Protein AF-A0A4Y7K2Y7-F1 (afdb_monomer_lite)

Organism: Papaver somniferum (NCBI:txid3469)

InterPro domains:
  IPR008545 WEB family [PF05701] (2-243)

Secondary structure (DSSP, 8-state):
-HHHHHHHHHHHHHHHHHHHHHHHHHHHHHHHHHHHHHHHHHHHHHHHHHHHHHHHHHHHHHHTHHHHHHHHHHHHHHHHHHHHHHHHHHHHHHHHHHHHHHHHHHHHHHHHHHHHHHHHHHHHHHHHHHHHHHHHHHHHH--SS----------HHHHHHHHHHHHHHHHHHHHHHHHHHHHHHHHHHHHHHHHHHHHHHHHHHHHHHHHHHHHHHHHHHHHHHHHHHHHHHHHHHHHHHHHHHHHHHHHHHHHTTS------------------------------------------------------------------

pLDDT: mean 79.7, std 23.3, range [26.58, 98.12]

Sequence (324 aa):
MAAQSLNSELKNQKSALVTLRQREGIATVMVASLEDDLKNITLDLGVVQMKEKDARENMTTVADLPKKLQEATQAKLLAETANKELQKARKEVDEVKASSNTMKSRMIAVQREIEASKESERLALEAVKALQQSQLAAATNSGDGNFTISTVTLSIEEYYTLSKQTYEAEERARRKVEAAVSQIEFAKESELRTLAKLEEVNREISLKKEELKNAMREAEKAEGGKLSMEQKLRQWRAQQEQQRRNGDDDQEIARSLSTTAAADKNATSILAVLDKSNSVAGSETGTDSSPDKEGRKKKKKRLFPRIMMFFSKKNTLTPESSVL

Structure (mmCIF, N/CA/C/O backbone):
data_AF-A0A4Y7K2Y7-F1
#
_entry.id   AF-A0A4Y7K2Y7-F1
#
loop_
_atom_site.group_PDB
_atom_site.id
_atom_site.type_symbol
_atom_site.label_atom_id
_atom_site.label_alt_id
_atom_site.label_comp_id
_atom_site.label_asym_id
_atom_site.label_entity_id
_atom_site.label_seq_id
_atom_site.pdbx_PDB_ins_code
_atom_site.Cartn_x
_atom_site.Cartn_y
_atom_site.Cartn_z
_atom_site.occupancy
_atom_site.B_iso_or_equiv
_atom_site.auth_seq_id
_atom_site.auth_comp_id
_atom_site.auth_asym_id
_atom_site.auth_atom_id
_atom_site.pdbx_PDB_model_num
ATOM 1 N N . MET A 1 1 ? -63.257 -33.022 114.620 1.00 61.22 1 MET A N 1
ATOM 2 C CA . MET A 1 1 ? -62.775 -33.550 113.321 1.00 61.22 1 MET A CA 1
ATOM 3 C C . MET A 1 1 ? -62.685 -32.489 112.216 1.00 61.22 1 MET A C 1
ATOM 5 O O . MET A 1 1 ? -61.679 -32.480 111.525 1.00 61.22 1 MET A O 1
ATOM 9 N N . ALA A 1 2 ? -63.629 -31.547 112.072 1.00 72.38 2 ALA A N 1
ATOM 10 C CA . ALA A 1 2 ? -63.599 -30.544 110.988 1.00 72.38 2 ALA A CA 1
ATOM 11 C C . ALA A 1 2 ? -62.366 -29.604 110.982 1.00 72.38 2 ALA A C 1
ATOM 13 O O . ALA A 1 2 ? -61.772 -29.371 109.932 1.00 72.38 2 ALA A O 1
ATOM 14 N N . ALA A 1 3 ? -61.927 -29.116 112.149 1.00 76.88 3 ALA A N 1
AT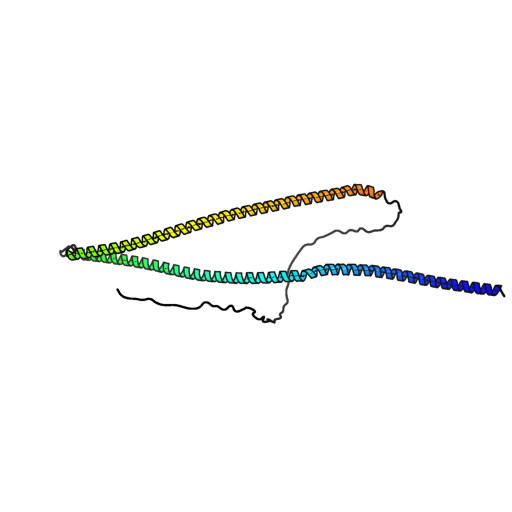OM 15 C CA . ALA A 1 3 ? -60.797 -28.181 112.244 1.00 76.88 3 ALA A CA 1
ATOM 16 C C . ALA A 1 3 ? -59.442 -28.790 111.823 1.00 76.88 3 ALA A C 1
ATOM 18 O O . ALA A 1 3 ? -58.608 -28.100 111.243 1.00 76.88 3 ALA A O 1
ATOM 19 N N . GLN A 1 4 ? -59.221 -30.087 112.073 1.00 78.56 4 GLN A N 1
ATOM 20 C CA . GLN A 1 4 ? -57.990 -30.778 111.664 1.00 78.56 4 GLN A CA 1
ATOM 21 C C . GLN A 1 4 ? -57.943 -31.020 110.145 1.00 78.56 4 GLN A C 1
ATOM 23 O O . GLN A 1 4 ? -56.888 -30.843 109.540 1.00 78.56 4 GLN A O 1
ATOM 28 N N . SER A 1 5 ? -59.086 -31.332 109.521 1.00 82.88 5 SER A N 1
ATOM 29 C CA . SER A 1 5 ? -59.214 -31.478 108.062 1.00 82.88 5 SER A CA 1
ATOM 30 C C . SER A 1 5 ? -58.899 -30.171 107.333 1.00 82.88 5 SER A C 1
ATOM 32 O O . SER A 1 5 ? -58.098 -30.157 106.402 1.00 82.88 5 SER A O 1
ATOM 34 N N . LEU A 1 6 ? -59.462 -29.055 107.805 1.00 86.38 6 LEU A N 1
ATOM 35 C CA . LEU A 1 6 ? -59.259 -27.730 107.211 1.00 86.38 6 LEU A CA 1
ATOM 36 C C . LEU A 1 6 ? -57.788 -27.287 107.310 1.00 86.38 6 LEU A C 1
ATOM 38 O O . LEU A 1 6 ? -57.233 -26.725 106.370 1.00 86.38 6 LEU A O 1
ATOM 42 N N . ASN A 1 7 ? -57.115 -27.621 108.415 1.00 85.88 7 ASN A N 1
ATOM 43 C CA . ASN A 1 7 ? -55.694 -27.328 108.598 1.00 85.88 7 ASN A CA 1
ATOM 44 C C . ASN A 1 7 ? -54.788 -28.190 107.689 1.00 85.88 7 ASN A C 1
ATOM 46 O O . ASN A 1 7 ? -53.769 -27.710 107.191 1.00 85.88 7 ASN A O 1
ATOM 50 N N . SER A 1 8 ? -55.168 -29.449 107.430 1.00 87.50 8 SER A N 1
ATOM 51 C CA . SER A 1 8 ? -54.464 -30.319 106.475 1.00 87.50 8 SER A CA 1
ATOM 52 C C . SER A 1 8 ? -54.630 -29.857 105.022 1.00 87.50 8 SER A C 1
ATOM 54 O O . SER A 1 8 ? -53.643 -29.799 104.291 1.00 87.50 8 SER A O 1
ATOM 56 N N . GLU A 1 9 ? -55.834 -29.418 104.640 1.00 88.12 9 GLU A N 1
ATOM 57 C CA . GLU A 1 9 ? -56.131 -28.834 103.327 1.00 88.12 9 GLU A CA 1
ATOM 58 C C . GLU A 1 9 ? -55.325 -27.546 103.110 1.00 88.12 9 GLU A C 1
ATOM 60 O O . GLU A 1 9 ? -54.675 -27.373 102.084 1.00 88.12 9 GLU A O 1
ATOM 65 N N . LEU A 1 10 ? -55.262 -26.674 104.124 1.00 90.88 10 LEU A N 1
ATOM 66 C CA . LEU A 1 10 ? -54.474 -25.440 104.081 1.00 90.88 10 LEU A CA 1
ATOM 67 C C . LEU A 1 10 ? -52.972 -25.727 103.922 1.00 90.88 10 LEU A C 1
ATOM 69 O O . LEU A 1 10 ? -52.283 -25.046 103.159 1.00 90.88 10 LEU A O 1
ATOM 73 N N . LYS A 1 11 ? -52.449 -26.751 104.608 1.00 91.06 11 LYS A N 1
ATOM 74 C CA . LYS A 1 11 ? -51.055 -27.193 104.456 1.00 91.06 11 LYS A CA 1
ATOM 75 C C . LYS A 1 11 ? -50.788 -27.746 103.049 1.00 91.06 11 LYS A C 1
ATOM 77 O O . LYS A 1 11 ? -49.768 -27.393 102.456 1.00 91.06 11 LYS A O 1
ATOM 82 N N . ASN A 1 12 ? -51.713 -28.534 102.497 1.00 90.69 12 ASN A N 1
ATOM 83 C CA . ASN A 1 12 ? -51.633 -29.049 101.129 1.00 90.69 12 ASN A CA 1
ATOM 84 C C . ASN A 1 12 ? -51.665 -27.917 100.098 1.00 90.69 12 ASN A C 1
ATOM 86 O O . ASN A 1 12 ? -50.766 -27.845 99.261 1.00 90.69 12 ASN A O 1
ATOM 90 N N . GLN A 1 13 ? -52.609 -26.979 100.202 1.00 92.50 13 GLN A N 1
ATOM 91 C CA . GLN A 1 13 ? -52.686 -25.820 99.311 1.00 92.50 13 GLN A CA 1
ATOM 92 C C . GLN A 1 13 ? -51.428 -24.949 99.383 1.00 92.50 13 GLN A C 1
ATOM 94 O O . GLN A 1 13 ? -50.918 -24.533 98.345 1.00 92.50 13 GLN A O 1
ATOM 99 N N . LYS A 1 14 ? -50.857 -24.731 100.578 1.00 93.25 14 LYS A N 1
ATOM 100 C CA . LYS A 1 14 ? -49.562 -24.040 100.721 1.00 93.25 14 LYS A CA 1
ATOM 101 C C . LYS A 1 14 ? -48.438 -24.769 99.984 1.00 93.25 14 LYS A C 1
ATOM 103 O O . LYS A 1 14 ? -47.655 -24.118 99.298 1.00 93.25 14 LYS A O 1
ATOM 108 N N . SER A 1 15 ? -48.362 -26.096 100.100 1.00 92.25 15 SER A N 1
ATOM 109 C CA . SER A 1 15 ? -47.347 -26.885 99.389 1.00 92.25 15 SER A CA 1
ATOM 110 C C . SER A 1 15 ? -47.542 -26.849 97.867 1.00 92.25 15 SER A C 1
ATOM 112 O O . SER A 1 15 ? -46.581 -26.607 97.140 1.00 92.25 15 SER A O 1
ATOM 114 N N . ALA A 1 16 ? -48.786 -26.963 97.387 1.00 93.50 16 ALA A N 1
ATOM 115 C CA . ALA A 1 16 ? -49.127 -26.856 95.972 1.00 93.50 16 ALA A CA 1
ATOM 116 C C . ALA A 1 16 ? -48.757 -25.474 95.411 1.00 93.50 16 ALA A C 1
ATOM 118 O O . ALA A 1 16 ? -48.163 -25.380 94.339 1.00 93.50 16 ALA A O 1
ATOM 119 N N . LEU A 1 17 ? -49.007 -24.405 96.170 1.00 93.88 17 LEU A N 1
ATOM 120 C CA . LEU A 1 17 ? -48.662 -23.035 95.788 1.00 93.88 17 LEU A CA 1
ATOM 121 C C . LEU A 1 17 ? -47.142 -22.835 95.670 1.00 93.88 17 LEU A C 1
ATOM 123 O O . LEU A 1 17 ? -46.680 -22.205 94.721 1.00 93.88 17 LEU A O 1
ATOM 127 N N . VAL A 1 18 ? -46.350 -23.418 96.578 1.00 95.19 18 VAL A N 1
ATOM 128 C CA . VAL A 1 18 ? -44.878 -23.419 96.468 1.00 95.19 18 VAL A CA 1
ATOM 129 C C . VAL A 1 18 ? -44.423 -24.165 95.211 1.00 95.19 18 VAL A C 1
ATOM 131 O O . VAL A 1 18 ? -43.604 -23.638 94.459 1.00 95.19 18 VAL A O 1
ATOM 134 N N . THR A 1 19 ? -44.982 -25.348 94.932 1.00 94.44 19 THR A N 1
ATOM 135 C CA . THR A 1 19 ? -44.627 -26.107 93.719 1.00 94.44 19 THR A CA 1
ATOM 136 C C . THR A 1 19 ? -45.030 -25.390 92.431 1.00 94.44 19 THR A C 1
ATOM 138 O O . THR A 1 19 ? -44.280 -25.431 91.457 1.00 94.44 19 THR A O 1
ATOM 141 N N . LEU A 1 20 ? -46.175 -24.697 92.425 1.00 95.62 20 LEU A N 1
ATOM 142 C CA . LEU A 1 20 ? -46.637 -23.900 91.292 1.00 95.62 20 LEU A CA 1
ATOM 143 C C . LEU A 1 20 ? -45.679 -22.735 91.032 1.00 95.62 20 LEU A C 1
ATOM 145 O O . LEU A 1 20 ? -45.238 -22.575 89.901 1.00 95.62 20 LEU A O 1
ATOM 149 N N . ARG A 1 21 ? -45.276 -21.998 92.078 1.00 94.00 21 ARG A N 1
ATOM 150 C CA . ARG A 1 21 ? -44.283 -20.914 91.967 1.00 94.00 21 ARG A CA 1
ATOM 151 C C . ARG A 1 21 ? -42.929 -21.398 91.465 1.00 94.00 21 ARG A C 1
ATOM 153 O O . ARG A 1 21 ? -42.289 -20.712 90.677 1.00 94.00 21 ARG A O 1
ATOM 160 N N . GLN A 1 22 ? -42.479 -22.575 91.900 1.00 95.50 22 GLN A N 1
ATOM 161 C CA . GLN A 1 22 ? -41.236 -23.154 91.391 1.00 95.50 22 GLN A CA 1
ATOM 162 C C . GLN A 1 22 ? -41.358 -23.505 89.902 1.00 95.50 22 GLN A C 1
ATOM 164 O O . GLN A 1 22 ? -40.455 -23.200 89.126 1.00 95.50 22 GLN A O 1
ATOM 169 N N . ARG A 1 23 ? -42.481 -24.109 89.490 1.00 94.31 23 ARG A N 1
ATOM 170 C CA . ARG A 1 23 ? -42.765 -24.410 88.079 1.00 94.31 23 ARG A CA 1
ATOM 171 C C . ARG A 1 23 ? -42.867 -23.151 87.226 1.00 94.31 23 ARG A C 1
ATOM 173 O O . ARG A 1 23 ? -42.336 -23.143 86.125 1.00 94.31 23 ARG A O 1
ATOM 180 N N . GLU A 1 24 ? -43.520 -22.115 87.738 1.00 95.62 24 GLU A N 1
ATOM 181 C CA . GLU A 1 24 ? -43.624 -20.803 87.104 1.00 95.62 24 GLU A CA 1
ATOM 182 C C . GLU A 1 24 ? -42.235 -20.190 86.919 1.00 95.62 24 GLU A C 1
ATOM 184 O O . GLU A 1 24 ? -41.886 -19.823 85.806 1.00 95.62 24 GLU A O 1
ATOM 189 N N . GLY A 1 25 ? -41.390 -20.195 87.957 1.00 94.62 25 GLY A N 1
ATOM 190 C CA . GLY A 1 25 ? -40.004 -19.734 87.850 1.00 94.62 25 GLY A CA 1
ATOM 191 C C . GLY A 1 25 ? -39.200 -20.482 86.779 1.00 94.62 25 GLY A C 1
ATOM 192 O O . GLY A 1 25 ? -38.512 -19.852 85.980 1.00 94.62 25 GLY A O 1
ATOM 193 N N . ILE A 1 26 ? -39.324 -21.814 86.713 1.00 95.06 26 ILE A N 1
ATOM 194 C CA . ILE A 1 26 ? -38.673 -22.634 85.675 1.00 95.06 26 ILE A CA 1
ATOM 195 C C . ILE A 1 26 ? -39.219 -22.293 84.282 1.00 95.06 26 ILE A C 1
ATOM 197 O O . ILE A 1 26 ? -38.440 -22.138 83.343 1.00 95.06 26 ILE A O 1
ATOM 201 N N . ALA A 1 27 ? -40.539 -22.147 84.141 1.00 96.06 27 ALA A N 1
ATOM 202 C CA . ALA A 1 27 ? -41.170 -21.788 82.876 1.00 96.06 27 ALA A CA 1
ATOM 203 C C . ALA A 1 27 ? -40.719 -20.401 82.392 1.00 96.06 27 ALA A C 1
ATOM 205 O O . ALA A 1 27 ? -40.389 -20.256 81.220 1.00 96.06 27 ALA A O 1
ATOM 206 N N . THR A 1 28 ? -40.616 -19.412 83.283 1.00 96.75 28 THR A N 1
ATOM 207 C CA . THR A 1 28 ? -40.125 -18.066 82.954 1.00 96.75 28 THR A CA 1
ATOM 208 C C . THR A 1 28 ? -38.680 -18.094 82.457 1.00 96.75 28 THR A C 1
ATOM 210 O O . THR A 1 28 ? -38.365 -17.443 81.464 1.00 96.75 28 THR A O 1
ATOM 213 N N . VAL A 1 29 ? -37.804 -18.888 83.087 1.00 96.12 29 VAL A N 1
ATOM 214 C CA . VAL A 1 29 ? -36.414 -19.063 82.622 1.00 96.12 29 VAL A CA 1
ATOM 215 C C . VAL A 1 29 ? -36.368 -19.745 81.251 1.00 96.12 29 VAL A C 1
ATOM 217 O O . VAL A 1 29 ? -35.601 -19.327 80.387 1.00 96.12 29 VAL A O 1
ATOM 220 N N . MET A 1 30 ? -37.203 -20.763 81.018 1.00 96.88 30 MET A N 1
ATOM 221 C CA . MET A 1 30 ? -37.286 -21.424 79.711 1.00 96.88 30 MET A CA 1
ATOM 222 C C . MET A 1 30 ? -37.797 -20.490 78.610 1.00 96.88 30 MET A C 1
ATOM 224 O O . MET A 1 30 ? -37.254 -20.510 77.509 1.00 96.88 30 MET A O 1
ATOM 228 N N . VAL A 1 31 ? -38.814 -19.669 78.892 1.00 97.00 31 VAL A N 1
ATOM 229 C CA . VAL A 1 31 ? -39.331 -18.676 77.938 1.00 97.00 31 VAL A CA 1
ATOM 230 C C . VAL A 1 31 ? -38.246 -17.657 77.595 1.00 97.00 31 VAL A C 1
ATOM 232 O O . VAL A 1 31 ? -38.000 -17.436 76.415 1.00 97.00 31 VAL A O 1
ATOM 235 N N . ALA A 1 32 ? -37.529 -17.128 78.593 1.00 96.19 32 ALA A N 1
ATOM 236 C CA . ALA A 1 32 ? -36.415 -16.209 78.357 1.00 96.19 32 ALA A CA 1
ATOM 237 C C . ALA A 1 32 ? -35.302 -16.842 77.495 1.00 96.19 32 ALA A C 1
ATOM 239 O O . ALA A 1 32 ? -34.802 -16.204 76.573 1.00 96.19 32 ALA A O 1
ATOM 240 N N . SER A 1 33 ? -34.961 -18.115 77.737 1.00 97.06 33 SER A N 1
ATOM 241 C CA . SER A 1 33 ? -33.989 -18.854 76.914 1.00 97.06 33 SER A CA 1
ATOM 242 C C . SER A 1 33 ? -34.449 -19.000 75.460 1.00 97.06 33 SER A C 1
ATOM 244 O O . SER A 1 33 ? -33.662 -18.779 74.546 1.00 97.06 33 SER A O 1
ATOM 246 N N . LEU A 1 34 ? -35.718 -19.353 75.232 1.00 97.31 34 LEU A N 1
ATOM 247 C CA . LEU A 1 34 ? -36.270 -19.496 73.881 1.00 97.31 34 LEU A CA 1
ATOM 248 C C . LEU A 1 34 ? -36.376 -18.153 73.150 1.00 97.31 34 LEU A C 1
ATOM 250 O O . LEU A 1 34 ? -36.194 -18.102 71.935 1.00 97.31 34 LEU A O 1
ATOM 254 N N . GLU A 1 35 ? -36.673 -17.068 73.867 1.00 96.94 35 GLU A N 1
ATOM 255 C CA . GLU A 1 35 ? -36.674 -15.715 73.307 1.00 96.94 35 GLU A CA 1
ATOM 256 C C . GLU A 1 35 ? -35.278 -15.295 72.838 1.00 96.94 35 GLU A C 1
ATOM 258 O O . GLU A 1 35 ? -35.151 -14.695 71.769 1.00 96.94 35 GLU A O 1
ATOM 263 N N . ASP A 1 36 ? -34.231 -15.620 73.597 1.00 97.12 36 ASP A N 1
ATOM 264 C CA . ASP A 1 36 ? -32.850 -15.343 73.195 1.00 97.12 36 ASP A CA 1
ATOM 265 C C . ASP A 1 36 ? -32.402 -16.220 72.018 1.00 97.12 36 ASP A C 1
ATOM 267 O O . ASP A 1 36 ? -31.801 -15.703 71.074 1.00 97.12 36 ASP A O 1
ATOM 271 N N . ASP A 1 37 ? -32.777 -17.503 71.992 1.00 97.00 37 ASP A N 1
ATOM 272 C CA . ASP A 1 37 ? -32.547 -18.374 70.832 1.00 97.00 37 ASP A CA 1
ATOM 273 C C . ASP A 1 37 ? -33.257 -17.840 69.577 1.00 97.00 37 ASP A C 1
ATOM 275 O O . ASP A 1 37 ? -32.668 -17.800 68.496 1.00 97.00 37 ASP A O 1
ATOM 279 N N . LEU A 1 38 ? -34.498 -17.355 69.705 1.00 97.56 38 LEU A N 1
ATOM 280 C CA . LEU A 1 38 ? -35.232 -16.725 68.604 1.00 97.56 38 LEU A CA 1
ATOM 281 C C . LEU A 1 38 ? -34.531 -15.466 68.093 1.00 97.56 38 LEU A C 1
ATOM 283 O O . LEU A 1 38 ? -34.418 -15.283 66.878 1.00 97.56 38 LEU A O 1
ATOM 287 N N . LYS A 1 39 ? -34.046 -14.600 68.991 1.00 97.50 39 LYS A N 1
ATOM 288 C CA . LYS A 1 39 ? -33.274 -13.406 68.608 1.00 97.50 39 LYS A CA 1
ATOM 289 C C . LYS A 1 39 ? -32.000 -13.802 67.866 1.00 97.50 39 LYS A C 1
ATOM 291 O O . LYS A 1 39 ? -31.739 -13.244 66.802 1.00 97.50 39 LYS A O 1
ATOM 296 N N . ASN A 1 40 ? -31.261 -14.791 68.370 1.00 97.12 40 ASN A N 1
ATOM 297 C CA . ASN A 1 40 ? -30.046 -15.296 67.728 1.00 97.12 40 ASN A CA 1
ATOM 298 C C . ASN A 1 40 ? -30.334 -15.853 66.329 1.00 97.12 40 ASN A C 1
ATOM 300 O O . ASN A 1 40 ? -29.701 -15.434 65.364 1.00 97.12 40 ASN A O 1
ATOM 304 N N . ILE A 1 41 ? -31.354 -16.704 66.184 1.00 97.25 41 ILE A N 1
ATOM 305 C CA . ILE A 1 41 ? -31.766 -17.249 64.881 1.00 97.25 41 ILE A CA 1
ATOM 306 C C . ILE A 1 41 ? -32.187 -16.128 63.923 1.00 97.25 41 ILE A C 1
ATOM 308 O O . ILE A 1 41 ? -31.881 -16.181 62.733 1.00 97.25 41 ILE A O 1
ATOM 312 N N . THR A 1 42 ? -32.870 -15.096 64.423 1.00 97.19 42 THR A N 1
ATOM 313 C CA . THR A 1 42 ? -33.295 -13.952 63.604 1.00 97.19 42 THR A CA 1
ATOM 314 C C . THR A 1 42 ? -32.093 -13.150 63.095 1.00 97.19 42 THR A C 1
ATOM 316 O O . THR A 1 42 ? -32.068 -12.755 61.927 1.00 97.19 42 THR A O 1
ATOM 319 N N . LEU A 1 43 ? -31.074 -12.942 63.937 1.00 96.94 43 LEU A N 1
ATOM 320 C CA . LEU A 1 43 ? -29.818 -12.298 63.542 1.00 96.94 43 LEU A CA 1
ATOM 321 C C . LEU A 1 43 ? -29.051 -13.143 62.516 1.00 96.94 43 LEU A C 1
ATOM 323 O O . LEU A 1 43 ? -28.652 -12.622 61.472 1.00 96.94 43 LEU A O 1
ATOM 327 N N . ASP A 1 44 ? -28.909 -14.444 62.768 1.00 96.31 44 ASP A N 1
ATOM 328 C CA . ASP A 1 44 ? -28.230 -15.376 61.865 1.00 96.31 44 ASP A CA 1
ATOM 329 C C . ASP A 1 44 ? -28.923 -15.449 60.499 1.00 96.31 44 ASP A C 1
ATOM 331 O O . ASP A 1 44 ? -28.261 -15.410 59.458 1.00 96.31 44 ASP A O 1
ATOM 335 N N . LEU A 1 45 ? -30.260 -15.470 60.477 1.00 96.69 45 LEU A N 1
ATOM 336 C CA . LEU A 1 45 ? -31.047 -15.427 59.245 1.00 96.69 45 LEU A CA 1
ATOM 337 C C . LEU A 1 45 ? -30.771 -14.145 58.447 1.00 96.69 45 LEU A C 1
ATOM 339 O O . LEU A 1 45 ? -30.596 -14.207 57.228 1.00 96.69 45 LEU A O 1
ATOM 343 N N . GLY A 1 46 ? -30.686 -12.997 59.124 1.00 96.38 46 GLY A N 1
ATOM 344 C CA . GLY A 1 46 ? -30.328 -11.724 58.497 1.00 96.38 46 GLY A CA 1
ATOM 345 C C . GLY A 1 46 ? -28.931 -11.751 57.866 1.00 96.38 46 GLY A C 1
ATOM 346 O O . GLY A 1 46 ? -28.749 -11.297 56.733 1.00 96.38 46 GLY A O 1
ATOM 347 N N . VAL A 1 47 ? -27.947 -12.344 58.551 1.00 96.00 47 VAL A N 1
ATOM 348 C CA . VAL A 1 47 ? -26.581 -12.517 58.024 1.00 96.00 47 VAL A CA 1
ATOM 349 C C . VAL A 1 47 ? -26.568 -13.434 56.800 1.00 96.00 47 VAL A C 1
ATOM 351 O O . VAL A 1 47 ? -25.903 -13.127 55.807 1.00 96.00 47 VAL A O 1
ATOM 354 N N . VAL A 1 48 ? -27.302 -14.548 56.840 1.00 95.38 48 VAL A N 1
ATOM 355 C CA . VAL A 1 48 ? -27.398 -15.483 55.710 1.00 95.38 48 VAL A CA 1
ATOM 356 C C . VAL A 1 48 ? -28.069 -14.822 54.505 1.00 95.38 48 VAL A C 1
ATOM 358 O O . VAL A 1 48 ? -27.549 -14.941 53.398 1.00 95.38 48 VAL A O 1
ATOM 361 N N . GLN A 1 49 ? -29.150 -14.061 54.703 1.00 95.19 49 GLN A N 1
ATOM 362 C CA . GLN A 1 49 ? -29.805 -13.320 53.618 1.00 95.19 49 GLN A CA 1
ATOM 363 C C . GLN A 1 49 ? -28.890 -12.269 52.982 1.00 95.19 49 GLN A C 1
ATOM 365 O O . GLN A 1 49 ? -28.860 -12.144 51.757 1.00 95.19 49 GLN A O 1
ATOM 370 N N . MET A 1 50 ? -28.118 -11.527 53.784 1.00 93.31 50 MET A N 1
ATOM 371 C CA . MET A 1 50 ? -27.143 -10.573 53.249 1.00 93.31 50 MET A CA 1
ATOM 372 C C . MET A 1 50 ? -26.078 -11.276 52.399 1.00 93.31 50 MET A C 1
ATOM 374 O O . MET A 1 50 ? -25.801 -10.833 51.285 1.00 93.31 50 MET A O 1
ATOM 378 N N . LYS A 1 51 ? -25.542 -12.410 52.870 1.00 93.25 51 LYS A N 1
ATOM 379 C CA . LYS A 1 51 ? -24.567 -13.217 52.115 1.00 93.25 51 LYS A CA 1
ATOM 380 C C . LYS A 1 51 ? -25.159 -13.829 50.843 1.00 93.25 51 LYS A C 1
ATOM 382 O O . LYS A 1 51 ? -24.479 -13.879 49.826 1.00 93.25 51 LYS A O 1
ATOM 387 N N . GLU A 1 52 ? -26.413 -14.280 50.865 1.00 90.38 52 GLU A N 1
ATOM 388 C CA . GLU A 1 52 ? -27.112 -14.795 49.679 1.00 90.38 52 GLU A CA 1
ATOM 389 C C . GLU A 1 52 ? -27.315 -13.696 48.629 1.00 90.38 52 GLU A C 1
ATOM 391 O O . GLU A 1 52 ? -27.110 -13.928 47.435 1.00 90.38 52 GLU A O 1
ATOM 396 N N . LYS A 1 53 ? -27.706 -12.492 49.064 1.00 89.00 53 LYS A N 1
ATOM 397 C CA . LYS A 1 53 ? -27.888 -11.341 48.175 1.00 89.00 53 LYS A CA 1
ATOM 398 C C . LYS A 1 53 ? -26.566 -10.927 47.528 1.00 89.00 53 LYS A C 1
ATOM 400 O O . LYS A 1 53 ? -26.529 -10.776 46.310 1.00 89.00 53 LYS A O 1
ATOM 405 N N . ASP A 1 54 ? -25.498 -10.831 48.316 1.00 88.00 54 ASP A N 1
ATOM 406 C CA . ASP A 1 54 ? -24.147 -10.546 47.821 1.00 88.00 54 ASP A CA 1
ATOM 407 C C . ASP A 1 54 ? -23.656 -11.642 46.855 1.00 88.00 54 ASP A C 1
ATOM 409 O O . ASP A 1 54 ? -23.153 -11.360 45.770 1.00 88.00 54 ASP A O 1
ATOM 413 N N . ALA A 1 55 ? -23.898 -12.920 47.166 1.00 83.69 55 ALA A N 1
ATOM 414 C CA . ALA A 1 55 ? -23.576 -14.025 46.265 1.00 83.69 55 ALA A CA 1
ATOM 415 C C . ALA A 1 55 ? -24.367 -13.966 44.943 1.00 83.69 55 ALA A C 1
ATOM 417 O O . ALA A 1 55 ? -23.794 -14.223 43.881 1.00 83.69 55 ALA A O 1
ATOM 418 N N . ARG A 1 56 ? -25.659 -13.602 44.971 1.00 81.56 56 ARG A N 1
ATOM 419 C CA . ARG A 1 56 ? -26.465 -13.395 43.752 1.00 81.56 56 ARG A CA 1
ATOM 420 C C . ARG A 1 56 ? -25.936 -12.241 42.904 1.00 81.56 56 ARG A C 1
ATOM 422 O O . ARG A 1 56 ? -25.850 -12.392 41.688 1.00 81.56 56 ARG A O 1
ATOM 429 N N . GLU A 1 57 ? -25.564 -11.125 43.524 1.00 79.50 57 GLU A N 1
ATOM 430 C CA . GLU A 1 57 ? -25.004 -9.962 42.828 1.00 79.50 57 GLU A CA 1
ATOM 431 C C . GLU A 1 57 ? -23.626 -10.278 42.216 1.00 79.50 57 GLU A C 1
ATOM 433 O O . GLU A 1 57 ? -23.351 -9.956 41.055 1.00 79.50 57 GLU A O 1
ATOM 438 N N . ASN A 1 58 ? -22.801 -11.047 42.925 1.00 75.25 58 ASN A N 1
ATOM 439 C CA . ASN A 1 58 ? -21.543 -11.564 42.395 1.00 75.25 58 ASN A CA 1
ATOM 440 C C . ASN A 1 58 ? -21.760 -12.573 41.249 1.00 75.25 58 ASN A C 1
ATOM 442 O O . ASN A 1 58 ? -21.010 -12.552 40.272 1.00 75.25 58 ASN A O 1
ATOM 446 N N . MET A 1 59 ? -22.809 -13.405 41.272 1.00 70.25 59 MET A N 1
ATOM 447 C CA . MET A 1 59 ? -23.137 -14.295 40.144 1.00 70.25 59 MET A CA 1
ATOM 448 C C . MET A 1 59 ? -23.519 -13.540 38.864 1.00 70.25 59 MET A C 1
ATOM 450 O O . MET A 1 59 ? -23.223 -14.024 37.771 1.00 70.25 59 MET A O 1
ATOM 454 N N . THR A 1 60 ? -24.105 -12.344 38.955 1.00 62.34 60 THR A N 1
ATOM 455 C CA . THR A 1 60 ? -24.336 -11.495 37.771 1.00 62.34 60 THR A CA 1
ATOM 456 C C . THR A 1 60 ? -23.030 -11.104 37.075 1.00 62.34 60 THR A C 1
ATOM 458 O O . THR A 1 60 ? -22.983 -11.071 35.850 1.00 62.34 60 THR A O 1
ATOM 461 N N . THR A 1 61 ? -21.929 -10.933 37.814 1.00 63.25 61 THR A N 1
ATOM 462 C CA . THR A 1 61 ? -20.604 -10.693 37.207 1.00 63.25 61 THR A CA 1
ATOM 463 C C . THR A 1 61 ? -20.022 -11.940 36.524 1.00 63.25 61 THR A C 1
ATOM 465 O O . THR A 1 61 ? -19.262 -11.832 35.560 1.00 63.25 61 THR A O 1
ATOM 468 N N . VAL A 1 62 ? -20.426 -13.140 36.964 1.00 66.19 62 VAL A N 1
ATOM 469 C CA . VAL A 1 62 ? -20.089 -14.419 36.314 1.00 66.19 62 VAL A CA 1
ATOM 470 C C . VAL A 1 62 ? -20.889 -14.608 35.020 1.00 66.19 62 VAL A C 1
ATOM 472 O O . VAL A 1 62 ? -20.381 -15.207 34.072 1.00 66.19 62 VAL A O 1
ATOM 475 N N . ALA A 1 63 ? -22.099 -14.049 34.925 1.00 70.00 63 ALA A N 1
ATOM 476 C CA . ALA A 1 63 ? -22.896 -14.079 33.697 1.00 70.00 63 ALA A CA 1
ATOM 477 C C . ALA A 1 63 ? -22.236 -13.312 32.530 1.00 70.00 63 ALA A C 1
ATOM 479 O O . ALA A 1 63 ? -22.434 -13.678 31.371 1.00 70.00 63 ALA A O 1
ATOM 480 N N . ASP A 1 64 ? -21.382 -12.324 32.817 1.00 77.75 64 ASP A N 1
ATOM 481 C CA . ASP A 1 64 ? -20.604 -11.590 31.807 1.00 77.75 64 ASP A CA 1
ATOM 482 C C . ASP A 1 64 ? -19.348 -12.340 31.323 1.00 77.75 64 ASP A C 1
ATOM 484 O O . ASP A 1 64 ? -18.759 -11.998 30.291 1.00 77.75 64 ASP A O 1
ATOM 488 N N . LEU A 1 65 ? -18.921 -13.383 32.039 1.00 81.19 65 LEU A N 1
ATOM 489 C CA . LEU A 1 65 ? -17.746 -14.193 31.709 1.00 81.19 65 LEU A CA 1
ATOM 490 C C . LEU A 1 65 ? -17.801 -14.836 30.304 1.00 81.19 65 LEU A C 1
ATOM 492 O O . LEU A 1 65 ? -16.809 -14.727 29.579 1.00 81.19 65 LEU A O 1
ATOM 496 N N . PRO A 1 66 ? -18.911 -15.464 29.854 1.00 84.94 66 PRO A N 1
ATOM 497 C CA . PRO A 1 66 ? -19.011 -15.997 28.494 1.00 84.94 66 PRO A CA 1
ATOM 498 C C . PRO A 1 66 ? -18.897 -14.915 27.415 1.00 84.94 66 PRO A C 1
ATOM 500 O O . PRO A 1 66 ? -18.272 -15.158 26.381 1.00 84.94 66 PRO A O 1
ATOM 503 N N . LYS A 1 67 ? -19.427 -13.710 27.660 1.00 87.25 67 LYS A N 1
ATOM 504 C CA . LYS A 1 67 ? -19.321 -12.586 26.722 1.00 87.25 67 LYS A CA 1
ATOM 505 C C . LYS A 1 67 ? -17.872 -12.109 26.594 1.00 87.25 67 LYS A C 1
ATOM 507 O O . LYS A 1 67 ? -17.357 -12.013 25.482 1.00 87.25 67 LYS A O 1
ATOM 512 N N . LYS A 1 68 ? -17.174 -11.937 27.722 1.00 83.00 68 LYS A N 1
ATOM 513 C CA . LYS A 1 68 ? -15.738 -11.603 27.744 1.00 83.00 68 LYS A CA 1
ATOM 514 C C . LYS A 1 68 ? -14.879 -12.681 27.078 1.00 83.00 68 LYS A C 1
ATOM 516 O O . LYS A 1 68 ? -13.925 -12.363 26.371 1.00 83.00 68 LYS A O 1
ATOM 521 N N . LEU A 1 69 ? -15.223 -13.959 27.255 1.00 88.88 69 LEU A N 1
ATOM 522 C CA . LEU A 1 69 ? -14.531 -15.064 26.590 1.00 88.88 69 LEU A CA 1
ATOM 523 C C . LEU A 1 69 ? -14.744 -15.027 25.069 1.00 88.88 69 LEU A C 1
ATOM 525 O O . LEU A 1 69 ? -13.787 -15.200 24.314 1.00 88.88 69 LEU A O 1
ATOM 529 N N . GLN A 1 70 ? -15.969 -14.761 24.610 1.00 91.94 70 GLN A N 1
ATOM 530 C CA . GLN A 1 70 ? -16.272 -14.602 23.188 1.00 91.94 70 GLN A CA 1
ATOM 531 C C . GLN A 1 70 ? -15.487 -13.431 22.579 1.00 91.94 70 GLN A C 1
ATOM 533 O O . GLN A 1 70 ? -14.821 -13.616 21.558 1.00 91.94 70 GLN A O 1
ATOM 538 N N . GLU A 1 71 ? -15.482 -12.269 23.232 1.00 90.62 71 GLU A N 1
ATOM 539 C CA . GLU A 1 71 ? -14.712 -11.093 22.805 1.00 90.62 71 GLU A CA 1
ATOM 540 C C . GLU A 1 71 ? -13.204 -11.395 22.731 1.00 90.62 71 GLU A C 1
ATOM 542 O O . GLU A 1 71 ? -12.563 -11.103 21.719 1.00 90.62 71 GLU A O 1
ATOM 547 N N . ALA A 1 72 ? -12.640 -12.084 23.732 1.00 92.94 72 ALA A N 1
ATOM 548 C CA . ALA A 1 72 ? -11.237 -12.502 23.723 1.00 92.94 72 ALA A CA 1
ATOM 549 C C . ALA A 1 72 ? -10.914 -13.467 22.566 1.00 92.94 72 ALA A C 1
ATOM 551 O O . ALA A 1 72 ? -9.869 -13.347 21.917 1.00 92.94 72 ALA A O 1
ATOM 552 N N . THR A 1 73 ? -11.809 -14.414 22.259 1.00 94.12 73 THR A N 1
ATOM 553 C CA . THR A 1 73 ? -11.618 -15.323 21.116 1.00 94.12 73 THR A CA 1
ATOM 554 C C . THR A 1 73 ? -11.702 -14.600 19.773 1.00 94.12 73 THR A C 1
ATOM 556 O O . THR A 1 73 ? -10.908 -14.892 18.878 1.00 94.12 73 THR A O 1
ATOM 559 N N . GLN A 1 74 ? -12.602 -13.623 19.636 1.00 95.12 74 GLN A N 1
ATOM 560 C CA . GLN A 1 74 ? -12.719 -12.813 18.427 1.00 95.12 74 GLN A CA 1
ATOM 561 C C . GLN A 1 74 ? -11.482 -11.930 18.230 1.00 95.12 74 GLN A C 1
ATOM 563 O O . GLN A 1 74 ? -10.919 -11.909 17.136 1.00 95.12 74 GLN A O 1
ATOM 568 N N . ALA A 1 75 ? -11.003 -11.280 19.293 1.00 93.56 75 ALA A N 1
ATOM 569 C CA . ALA A 1 75 ? -9.773 -10.494 19.265 1.00 93.56 75 ALA A CA 1
ATOM 570 C C . ALA A 1 75 ? -8.563 -11.347 18.851 1.00 93.56 75 ALA A C 1
ATOM 572 O O . ALA A 1 75 ? -7.762 -10.929 18.015 1.00 93.56 75 ALA A O 1
ATOM 573 N N . LYS A 1 76 ? -8.466 -12.584 19.359 1.00 96.75 76 LYS A N 1
ATOM 574 C CA . LYS A 1 76 ? -7.413 -13.524 18.959 1.00 96.75 76 LYS A CA 1
ATOM 575 C C . LYS A 1 76 ? -7.484 -13.883 17.471 1.00 96.75 76 LYS A C 1
ATOM 577 O O . LYS A 1 76 ? -6.455 -13.876 16.801 1.00 96.75 76 LYS A O 1
ATOM 582 N N . LEU A 1 77 ? -8.674 -14.168 16.938 1.00 96.56 77 LEU A N 1
ATOM 583 C CA . LEU A 1 77 ? -8.848 -14.476 15.511 1.00 96.56 77 LEU A CA 1
ATOM 584 C C . LEU A 1 77 ? -8.483 -13.286 14.614 1.00 96.56 77 LEU A C 1
ATOM 586 O O . LEU A 1 77 ? -7.829 -13.470 13.584 1.00 96.56 77 LEU A O 1
ATOM 590 N N . LEU A 1 78 ? -8.861 -12.069 15.013 1.00 96.62 78 LEU A N 1
ATOM 591 C CA . LEU A 1 78 ? -8.480 -10.846 14.306 1.00 96.62 78 LEU A CA 1
ATOM 592 C C . LEU A 1 78 ? -6.960 -10.644 14.330 1.00 96.62 78 LEU A C 1
ATOM 594 O O . LEU A 1 78 ? -6.365 -10.414 13.280 1.00 96.62 78 LEU A O 1
ATOM 598 N N . ALA A 1 79 ? -6.315 -10.826 15.485 1.00 95.00 79 ALA A N 1
ATOM 599 C CA . ALA A 1 79 ? -4.862 -10.729 15.611 1.00 95.00 79 ALA A CA 1
ATOM 600 C C . ALA A 1 79 ? -4.127 -11.786 14.767 1.00 95.00 79 ALA A C 1
ATOM 602 O O . ALA A 1 79 ? -3.118 -11.487 14.127 1.00 95.00 79 ALA A O 1
ATOM 603 N N . GLU A 1 80 ? -4.622 -13.025 14.719 1.00 96.88 80 GLU A N 1
ATOM 604 C CA . GLU A 1 80 ? -4.056 -14.072 13.861 1.00 96.88 80 GLU A CA 1
ATOM 605 C C . GLU A 1 80 ? -4.210 -13.746 12.370 1.00 96.88 80 GLU A C 1
ATOM 607 O O . GLU A 1 80 ? -3.311 -14.038 11.579 1.00 96.88 80 GLU A O 1
ATOM 612 N N . THR A 1 81 ? -5.331 -13.138 11.978 1.00 96.31 81 THR A N 1
ATOM 613 C CA . THR A 1 81 ? -5.593 -12.742 10.587 1.00 96.31 81 THR A CA 1
ATOM 614 C C . THR A 1 81 ? -4.694 -11.578 10.177 1.00 96.31 81 THR A C 1
ATOM 616 O O . THR A 1 81 ? -3.971 -11.696 9.189 1.00 96.31 81 THR A O 1
ATOM 619 N N . ALA A 1 82 ? -4.619 -10.532 11.003 1.00 96.50 82 ALA A N 1
ATOM 620 C CA . ALA A 1 82 ? -3.722 -9.398 10.794 1.00 96.50 82 ALA A CA 1
ATOM 621 C C . ALA A 1 82 ? -2.251 -9.840 10.699 1.00 96.50 82 ALA A C 1
ATOM 623 O O . ALA A 1 82 ? -1.517 -9.394 9.821 1.00 96.50 82 ALA A O 1
ATOM 624 N N . ASN A 1 83 ? -1.815 -10.783 11.541 1.00 96.31 83 ASN A N 1
ATOM 625 C CA . ASN A 1 83 ? -0.454 -11.323 11.471 1.00 96.31 83 ASN A CA 1
ATOM 626 C C . ASN A 1 83 ? -0.180 -12.097 10.173 1.00 96.31 83 ASN A C 1
ATOM 628 O O . ASN A 1 83 ? 0.921 -12.005 9.627 1.00 96.31 83 ASN A O 1
ATOM 632 N N . LYS A 1 84 ? -1.155 -12.855 9.655 1.00 97.06 84 LYS A N 1
ATOM 633 C CA . LYS A 1 84 ? -1.012 -13.556 8.366 1.00 97.06 84 LYS A CA 1
ATOM 634 C C . LYS A 1 84 ? -0.913 -12.575 7.203 1.00 97.06 84 LYS A C 1
ATOM 636 O O . LYS A 1 84 ? -0.071 -12.766 6.328 1.00 97.06 84 LYS A O 1
ATOM 641 N N . GLU A 1 85 ? -1.735 -11.532 7.206 1.00 96.56 85 GLU A N 1
ATOM 642 C CA . GLU A 1 85 ? -1.683 -10.470 6.198 1.00 96.56 85 GLU A CA 1
ATOM 643 C C . GLU A 1 85 ? -0.355 -9.715 6.254 1.00 96.56 85 GLU A C 1
ATOM 645 O O . GLU A 1 85 ? 0.290 -9.534 5.225 1.00 96.56 85 GLU A O 1
ATOM 650 N N . LEU A 1 86 ? 0.126 -9.390 7.456 1.00 97.19 86 LEU A N 1
ATOM 651 C CA . LEU A 1 86 ? 1.431 -8.768 7.668 1.00 97.19 86 LEU A CA 1
ATOM 652 C C . LEU A 1 86 ? 2.566 -9.656 7.137 1.00 97.19 86 LEU A C 1
ATOM 654 O O . LEU A 1 86 ? 3.450 -9.176 6.428 1.00 97.19 86 LEU A O 1
ATOM 658 N N . GLN A 1 87 ? 2.541 -10.963 7.416 1.00 96.88 87 GLN A N 1
ATOM 659 C CA . GLN A 1 87 ? 3.521 -11.899 6.855 1.00 96.88 87 GLN A CA 1
ATOM 660 C C . GLN A 1 87 ? 3.450 -11.982 5.326 1.00 96.88 87 GLN A C 1
ATOM 662 O O . GLN A 1 87 ? 4.492 -12.102 4.683 1.00 96.88 87 GLN A O 1
ATOM 667 N N . LYS A 1 88 ? 2.251 -11.920 4.735 1.00 97.38 88 LYS A N 1
ATOM 668 C CA . LYS A 1 88 ? 2.080 -11.899 3.277 1.00 97.38 88 LYS A CA 1
ATOM 669 C C . LYS A 1 88 ? 2.667 -10.620 2.677 1.00 97.38 88 LYS A C 1
ATOM 671 O O . LYS A 1 88 ? 3.492 -10.712 1.776 1.00 97.38 88 LYS A O 1
ATOM 676 N N . ALA A 1 89 ? 2.333 -9.464 3.244 1.00 96.69 89 ALA A N 1
ATOM 677 C CA . ALA A 1 89 ? 2.861 -8.173 2.818 1.00 96.69 89 ALA A CA 1
ATOM 678 C C . ALA A 1 89 ? 4.393 -8.113 2.933 1.00 96.69 89 ALA A C 1
ATOM 680 O O . ALA A 1 89 ? 5.058 -7.623 2.027 1.00 96.69 89 ALA A O 1
ATOM 681 N N . ARG A 1 90 ? 4.986 -8.674 4.000 1.00 97.12 90 ARG A N 1
ATOM 682 C CA . ARG A 1 90 ? 6.453 -8.779 4.124 1.00 97.12 90 ARG A CA 1
ATOM 683 C C . ARG A 1 90 ? 7.077 -9.586 2.987 1.00 97.12 90 ARG A C 1
ATOM 685 O O . ARG A 1 90 ? 8.061 -9.138 2.416 1.00 97.12 90 ARG A O 1
ATOM 692 N N . LYS A 1 91 ? 6.490 -10.734 2.633 1.00 97.12 91 LYS A N 1
ATOM 693 C CA . LYS A 1 91 ? 6.979 -11.556 1.512 1.00 97.12 91 LYS A CA 1
ATOM 694 C C . LYS A 1 91 ? 6.889 -10.816 0.178 1.00 97.12 91 LYS A C 1
ATOM 696 O O . LYS A 1 91 ? 7.838 -10.869 -0.594 1.00 97.12 91 LYS A O 1
ATOM 701 N N . GLU A 1 92 ? 5.788 -10.108 -0.067 1.00 96.12 92 GLU A N 1
ATOM 702 C CA . GLU A 1 92 ? 5.616 -9.287 -1.275 1.00 96.12 92 GLU A CA 1
ATOM 703 C C . GLU A 1 92 ? 6.652 -8.152 -1.335 1.00 96.12 92 GLU A C 1
ATOM 705 O O . GLU A 1 92 ? 7.258 -7.916 -2.378 1.00 96.12 92 GLU A O 1
ATOM 710 N N . VAL A 1 93 ? 6.930 -7.491 -0.206 1.00 96.94 93 VAL A N 1
ATOM 711 C CA . VAL A 1 93 ? 7.989 -6.473 -0.117 1.00 96.94 93 VAL A CA 1
ATOM 712 C C . VAL A 1 93 ? 9.365 -7.070 -0.416 1.00 96.94 93 VAL A C 1
ATOM 714 O O . VAL A 1 93 ? 10.137 -6.467 -1.164 1.00 96.94 93 VAL A O 1
ATOM 717 N N . ASP A 1 94 ? 9.681 -8.245 0.128 1.00 96.50 94 ASP A N 1
ATOM 718 C CA . ASP A 1 94 ? 10.959 -8.916 -0.125 1.00 96.50 94 ASP A CA 1
ATOM 719 C C . ASP A 1 94 ? 11.108 -9.323 -1.604 1.00 96.50 94 ASP A C 1
ATOM 721 O O . ASP A 1 94 ? 12.180 -9.148 -2.187 1.00 96.50 94 ASP A O 1
ATOM 725 N N . GLU A 1 95 ? 10.030 -9.781 -2.248 1.00 97.12 95 GLU A N 1
ATOM 726 C CA . GLU A 1 95 ? 9.996 -10.101 -3.682 1.00 97.12 95 GLU A CA 1
ATOM 727 C C . GLU A 1 95 ? 10.201 -8.855 -4.561 1.00 97.12 95 GLU A C 1
ATOM 729 O O . GLU A 1 95 ? 11.033 -8.847 -5.478 1.00 97.12 95 GLU A O 1
ATOM 734 N N . VAL A 1 96 ? 9.511 -7.754 -4.250 1.00 97.38 96 VAL A N 1
ATOM 735 C CA . VAL A 1 96 ? 9.696 -6.470 -4.945 1.00 97.38 96 VAL A CA 1
ATOM 736 C C . VAL A 1 96 ? 11.116 -5.937 -4.734 1.00 97.38 96 VAL A C 1
ATOM 738 O O . VAL A 1 96 ? 11.741 -5.422 -5.662 1.00 97.38 96 VAL A O 1
ATOM 741 N N . LYS A 1 97 ? 11.687 -6.106 -3.540 1.00 97.81 97 LYS A N 1
ATOM 742 C CA . LYS A 1 97 ? 13.070 -5.708 -3.254 1.00 97.81 97 LYS A CA 1
ATOM 743 C C . LYS A 1 97 ? 14.077 -6.536 -4.054 1.00 97.81 97 LYS A C 1
ATOM 745 O O . LYS A 1 97 ? 15.021 -5.968 -4.607 1.00 97.81 97 LYS A O 1
ATOM 750 N N . ALA A 1 98 ? 13.874 -7.849 -4.155 1.00 96.81 98 ALA A N 1
ATOM 751 C CA . ALA A 1 98 ? 14.712 -8.722 -4.971 1.00 96.81 98 ALA A CA 1
ATOM 752 C C . ALA A 1 98 ? 14.648 -8.328 -6.456 1.00 96.81 98 ALA A C 1
ATOM 754 O O . ALA A 1 98 ? 15.690 -8.111 -7.077 1.00 96.81 98 ALA A O 1
ATOM 755 N N . SER A 1 99 ? 13.444 -8.137 -7.004 1.00 97.25 99 SER A N 1
ATOM 756 C CA . SER A 1 99 ? 13.268 -7.725 -8.403 1.00 97.25 99 SER A CA 1
ATOM 757 C C . SER A 1 99 ? 13.854 -6.334 -8.692 1.00 97.25 99 SER A C 1
ATOM 759 O O . SER A 1 99 ? 14.508 -6.146 -9.722 1.00 97.25 99 SER A O 1
ATOM 761 N N . SER A 1 100 ? 13.721 -5.384 -7.757 1.00 97.69 100 SER A N 1
ATOM 762 C CA . SER A 1 100 ? 14.362 -4.064 -7.830 1.00 97.69 100 SER A CA 1
ATOM 763 C C . SER A 1 100 ? 15.886 -4.176 -7.895 1.00 97.69 100 SER A C 1
ATOM 765 O O . SER A 1 100 ? 16.514 -3.544 -8.745 1.00 97.69 100 SER A O 1
ATOM 767 N N . ASN A 1 101 ? 16.495 -5.020 -7.058 1.00 97.75 101 ASN A N 1
ATOM 768 C CA . ASN A 1 101 ? 17.941 -5.241 -7.078 1.00 97.75 101 ASN A CA 1
ATOM 769 C C . ASN A 1 101 ? 18.406 -5.859 -8.402 1.00 97.75 101 ASN A C 1
ATOM 771 O O . ASN A 1 101 ? 19.370 -5.376 -8.992 1.00 97.75 101 ASN A O 1
ATOM 775 N N . THR A 1 102 ? 17.693 -6.860 -8.925 1.00 97.88 102 THR A N 1
ATOM 776 C CA . THR A 1 102 ? 17.998 -7.444 -10.240 1.00 97.88 102 THR A CA 1
ATOM 777 C C . THR A 1 102 ? 17.899 -6.409 -11.360 1.00 97.88 102 THR A C 1
ATOM 779 O O . THR A 1 102 ? 18.724 -6.390 -12.273 1.00 97.88 102 THR A O 1
ATOM 782 N N . MET A 1 103 ? 16.898 -5.529 -11.315 1.00 98.00 103 MET A N 1
ATOM 783 C CA . MET A 1 103 ? 16.752 -4.449 -12.289 1.00 98.00 103 MET A CA 1
ATOM 784 C C . MET A 1 103 ? 17.884 -3.421 -12.180 1.00 98.00 103 MET A C 1
ATOM 786 O O . MET A 1 103 ? 18.444 -3.038 -13.204 1.00 98.00 103 MET A O 1
ATOM 790 N N . LYS A 1 104 ? 18.302 -3.052 -10.962 1.00 97.75 104 LYS A N 1
ATOM 791 C CA . LYS A 1 104 ? 19.477 -2.192 -10.737 1.00 97.75 104 LYS A CA 1
ATOM 792 C C . LYS A 1 104 ? 20.757 -2.810 -11.301 1.00 97.75 104 LYS A C 1
ATOM 794 O O . LYS A 1 104 ? 21.495 -2.122 -11.997 1.00 97.75 104 LYS A O 1
ATOM 799 N N . SER A 1 105 ? 21.008 -4.099 -11.062 1.00 97.88 105 SER A N 1
ATOM 800 C CA . SER A 1 105 ? 22.174 -4.791 -11.629 1.00 97.88 105 SER A CA 1
ATOM 801 C C . SER A 1 105 ? 22.152 -4.800 -13.159 1.00 97.88 105 SER A C 1
ATOM 803 O O . SER A 1 105 ? 23.181 -4.539 -13.778 1.00 97.88 105 SER A O 1
ATOM 805 N N . ARG A 1 106 ? 20.983 -5.032 -13.776 1.00 97.69 106 ARG A N 1
ATOM 806 C CA . ARG A 1 106 ? 20.820 -4.951 -15.238 1.00 97.69 106 ARG A CA 1
ATOM 807 C C . ARG A 1 106 ? 21.094 -3.547 -15.771 1.00 97.69 106 ARG A C 1
ATOM 809 O O . ARG A 1 106 ? 21.802 -3.411 -16.759 1.00 97.69 106 ARG A O 1
ATOM 816 N N . MET A 1 107 ? 20.601 -2.513 -15.096 1.00 97.69 107 MET A N 1
ATOM 817 C CA . MET A 1 107 ? 20.852 -1.122 -15.477 1.00 97.69 107 MET A CA 1
ATOM 818 C C . MET A 1 107 ? 22.346 -0.777 -15.435 1.00 97.69 107 MET A C 1
ATOM 820 O O . MET A 1 107 ? 22.859 -0.169 -16.366 1.00 97.69 107 MET A O 1
ATOM 824 N N . ILE A 1 108 ? 23.062 -1.217 -14.395 1.00 97.88 108 ILE A N 1
ATOM 825 C CA . ILE A 1 108 ? 24.517 -1.021 -14.294 1.00 97.88 108 ILE A CA 1
ATOM 826 C C . ILE A 1 108 ? 25.254 -1.761 -15.419 1.00 97.88 108 ILE A C 1
ATOM 828 O O . ILE A 1 108 ? 26.216 -1.229 -15.967 1.00 97.88 108 ILE A O 1
ATOM 832 N N . ALA A 1 109 ? 24.819 -2.973 -15.777 1.00 97.88 109 ALA A N 1
ATOM 833 C CA . ALA A 1 109 ? 25.415 -3.720 -16.883 1.00 97.88 109 ALA A CA 1
ATOM 834 C C . ALA A 1 109 ? 25.239 -2.988 -18.224 1.00 97.88 109 ALA A C 1
ATOM 836 O O . ALA A 1 109 ? 26.224 -2.773 -18.925 1.00 97.88 109 ALA A O 1
ATOM 837 N N . VAL A 1 110 ? 24.021 -2.525 -18.525 1.00 98.06 110 VAL A N 1
ATOM 838 C CA . VAL A 1 110 ? 23.727 -1.741 -19.738 1.00 98.06 110 VAL A CA 1
ATOM 839 C C . VAL A 1 110 ? 24.522 -0.433 -19.761 1.00 98.06 110 VAL A C 1
ATOM 841 O O . VAL A 1 110 ? 25.069 -0.065 -20.794 1.00 98.06 110 VAL A O 1
ATOM 844 N N . GLN A 1 111 ? 24.657 0.253 -18.623 1.00 97.88 111 GLN A N 1
ATOM 845 C CA . GLN A 1 111 ? 25.461 1.475 -18.532 1.00 97.88 111 GLN A CA 1
ATOM 846 C C . GLN A 1 111 ? 26.930 1.223 -18.908 1.00 97.88 111 GLN A C 1
ATOM 848 O O . GLN A 1 111 ? 27.506 1.983 -19.684 1.00 97.88 111 GLN A O 1
ATOM 853 N N . ARG A 1 112 ? 27.523 0.129 -18.412 1.00 97.88 112 ARG A N 1
ATOM 854 C CA . ARG A 1 112 ? 28.898 -0.262 -18.766 1.00 97.88 112 ARG A CA 1
ATOM 855 C C . ARG A 1 112 ? 29.035 -0.648 -20.237 1.00 97.88 112 ARG A C 1
ATOM 857 O O . ARG A 1 112 ? 30.054 -0.346 -20.845 1.00 97.88 112 ARG A O 1
ATOM 864 N N . GLU A 1 113 ? 28.025 -1.292 -20.816 1.00 97.25 113 GLU A N 1
ATOM 865 C CA . GLU A 1 113 ? 27.999 -1.630 -22.244 1.00 97.25 113 GLU A CA 1
ATOM 866 C C . GLU A 1 113 ? 27.922 -0.377 -23.131 1.00 97.25 113 GLU A C 1
ATOM 868 O O . GLU A 1 113 ? 28.628 -0.288 -24.137 1.00 97.25 113 GLU A O 1
ATOM 873 N N . ILE A 1 114 ? 27.137 0.630 -22.730 1.00 97.38 114 ILE A N 1
ATOM 874 C CA . ILE A 1 114 ? 27.087 1.938 -23.401 1.00 97.38 114 ILE A CA 1
ATOM 875 C C . ILE A 1 114 ? 28.452 2.628 -23.333 1.00 97.38 114 ILE A C 1
ATOM 877 O O . ILE A 1 114 ? 28.923 3.156 -24.338 1.00 97.38 114 ILE A O 1
ATOM 881 N N . GLU A 1 115 ? 29.098 2.633 -22.167 1.00 97.44 115 GLU A N 1
ATOM 882 C CA . GLU A 1 115 ? 30.432 3.223 -21.995 1.00 97.44 115 GLU A CA 1
ATOM 883 C C . GLU A 1 115 ? 31.488 2.503 -22.844 1.00 97.44 115 GLU A C 1
ATOM 885 O O . GLU A 1 115 ? 32.261 3.160 -23.540 1.00 97.44 115 GLU A O 1
ATOM 890 N N . ALA A 1 116 ? 31.467 1.168 -22.874 1.00 97.19 116 ALA A N 1
ATOM 891 C CA . ALA A 1 116 ? 32.346 0.377 -23.732 1.00 97.19 116 ALA A CA 1
ATOM 892 C C . ALA A 1 116 ? 32.098 0.652 -25.226 1.00 97.19 116 ALA A C 1
ATOM 894 O O . ALA A 1 116 ? 33.049 0.805 -25.993 1.00 97.19 116 ALA A O 1
ATOM 895 N N . SER A 1 117 ? 30.833 0.772 -25.637 1.00 96.81 117 SER A N 1
ATOM 896 C CA . SER A 1 117 ? 30.462 1.094 -27.021 1.00 96.81 117 SER A CA 1
ATOM 897 C C . SER A 1 117 ? 30.939 2.490 -27.426 1.00 96.81 117 SER A C 1
ATOM 899 O O . SER A 1 117 ? 31.465 2.656 -28.523 1.00 96.81 117 SER A O 1
ATOM 901 N N . LYS A 1 118 ? 30.830 3.481 -26.531 1.00 97.69 118 LYS A N 1
ATOM 902 C CA . LYS A 1 118 ? 31.342 4.842 -26.760 1.00 97.69 118 LYS A CA 1
ATOM 903 C C . LYS A 1 118 ? 32.861 4.878 -26.908 1.00 97.69 118 LYS A C 1
ATOM 905 O O . LYS A 1 118 ? 33.364 5.580 -27.780 1.00 97.69 118 LYS A O 1
ATOM 910 N N . GLU A 1 119 ? 33.601 4.127 -26.092 1.00 97.50 119 GLU A N 1
ATOM 911 C CA . GLU A 1 119 ? 35.060 4.064 -26.251 1.00 97.50 119 GLU A CA 1
ATOM 912 C C . GLU A 1 119 ? 35.442 3.333 -27.544 1.00 97.50 119 GLU A C 1
ATOM 914 O O . GLU A 1 119 ? 36.329 3.783 -28.267 1.00 97.50 119 GLU A O 1
ATOM 919 N N . SER A 1 120 ? 34.724 2.263 -27.899 1.00 96.56 120 SER A N 1
ATOM 920 C CA . SER A 1 120 ? 34.901 1.583 -29.187 1.00 96.56 120 SER A CA 1
ATOM 921 C C . SER A 1 120 ? 34.629 2.514 -30.375 1.00 96.56 120 SER A C 1
ATOM 923 O O . SER A 1 120 ? 35.366 2.475 -31.358 1.00 96.56 120 SER A O 1
ATOM 925 N N . GLU A 1 121 ? 33.597 3.356 -30.299 1.00 95.88 121 GLU A N 1
ATOM 926 C CA . GLU A 1 121 ? 33.303 4.383 -31.304 1.00 95.88 121 GLU A CA 1
ATOM 927 C C . GLU A 1 121 ? 34.445 5.403 -31.399 1.00 95.88 121 GLU A C 1
ATOM 929 O O . GLU A 1 121 ? 34.922 5.698 -32.497 1.00 95.88 121 GLU A O 1
ATOM 934 N N . ARG A 1 122 ? 34.942 5.899 -30.256 1.00 97.31 122 ARG A N 1
ATOM 935 C CA . ARG A 1 122 ? 36.068 6.843 -30.205 1.00 97.31 122 ARG A CA 1
ATOM 936 C C . ARG A 1 122 ? 37.320 6.260 -30.863 1.00 97.31 122 ARG A C 1
ATOM 938 O O . ARG A 1 122 ? 37.946 6.938 -31.678 1.00 97.31 122 ARG A O 1
ATOM 945 N N . LEU A 1 123 ? 37.648 5.006 -30.553 1.00 96.38 123 LEU A N 1
ATOM 946 C CA . LEU A 1 123 ? 38.776 4.288 -31.150 1.00 96.38 123 LEU A CA 1
ATOM 947 C C . LEU A 1 123 ? 38.593 4.086 -32.660 1.00 96.38 123 LEU A C 1
ATOM 949 O O . LEU A 1 123 ? 39.532 4.305 -33.423 1.00 96.38 123 LEU A O 1
ATOM 953 N N . ALA A 1 124 ? 37.390 3.723 -33.113 1.00 96.62 124 ALA A N 1
ATOM 954 C CA . ALA A 1 124 ? 37.098 3.579 -34.539 1.00 96.62 124 ALA A CA 1
ATOM 955 C C . ALA A 1 124 ? 37.250 4.913 -35.292 1.00 96.62 124 ALA A C 1
ATOM 957 O O . ALA A 1 124 ? 37.846 4.953 -36.369 1.00 96.62 124 ALA A O 1
ATOM 958 N N . LEU A 1 125 ? 36.778 6.020 -34.709 1.00 96.44 125 LEU A N 1
ATOM 959 C CA . LEU A 1 125 ? 36.950 7.362 -35.274 1.00 96.44 125 LEU A CA 1
ATOM 960 C C . LEU A 1 125 ? 38.426 7.768 -35.362 1.00 96.44 125 LEU A C 1
ATOM 962 O O . LEU A 1 125 ? 38.838 8.382 -36.347 1.00 96.44 125 LEU A O 1
ATOM 966 N N . GLU A 1 126 ? 39.227 7.436 -34.352 1.00 96.75 126 GLU A N 1
ATOM 967 C CA . GLU A 1 126 ? 40.668 7.698 -34.354 1.00 96.75 126 GLU A CA 1
ATOM 968 C C . GLU A 1 126 ? 41.390 6.874 -35.429 1.00 96.75 126 GLU A C 1
ATOM 970 O O . GLU A 1 126 ? 42.193 7.424 -36.184 1.00 96.75 126 GLU A O 1
ATOM 975 N N . ALA A 1 127 ? 41.027 5.598 -35.593 1.00 95.44 127 ALA A N 1
ATOM 976 C CA . ALA A 1 127 ? 41.556 4.741 -36.652 1.00 95.44 127 ALA A CA 1
ATOM 977 C C . ALA A 1 127 ? 41.222 5.271 -38.059 1.00 95.44 127 ALA A C 1
ATOM 979 O O . ALA A 1 127 ? 42.094 5.306 -38.929 1.00 95.44 127 ALA A O 1
ATOM 980 N N . VAL A 1 128 ? 39.989 5.745 -38.284 1.00 94.69 128 VAL A N 1
ATOM 981 C CA . VAL A 1 128 ? 39.593 6.377 -39.556 1.00 94.69 128 VAL A CA 1
ATOM 982 C C . VAL A 1 128 ? 40.423 7.633 -39.828 1.00 94.69 128 VAL A C 1
ATOM 984 O O . VAL A 1 128 ? 40.921 7.807 -40.940 1.00 94.69 128 VAL A O 1
ATOM 987 N N . LYS A 1 129 ? 40.626 8.490 -38.820 1.00 95.75 129 LYS A N 1
ATOM 988 C CA . LYS A 1 129 ? 41.464 9.693 -38.957 1.00 95.75 129 LYS A CA 1
ATOM 989 C C . LYS A 1 129 ? 42.920 9.343 -39.270 1.00 95.75 129 LYS A C 1
ATOM 991 O O . LYS A 1 129 ? 43.508 9.963 -40.154 1.00 95.75 129 LYS A O 1
ATOM 996 N N . ALA A 1 130 ? 43.488 8.342 -38.596 1.00 94.00 130 ALA A N 1
ATOM 997 C CA . ALA A 1 130 ? 44.848 7.873 -38.855 1.00 94.00 130 ALA A CA 1
ATOM 998 C C . ALA A 1 130 ? 45.002 7.327 -40.287 1.00 94.00 130 ALA A C 1
ATOM 1000 O O . ALA A 1 130 ? 45.972 7.656 -40.972 1.00 94.00 130 ALA A O 1
ATOM 1001 N N . LEU A 1 131 ? 44.019 6.560 -40.779 1.00 92.56 131 LEU A N 1
ATOM 1002 C CA . LEU A 1 131 ? 43.987 6.085 -42.167 1.00 92.56 131 LEU A CA 1
ATOM 1003 C C . LEU A 1 131 ? 43.906 7.238 -43.173 1.00 92.56 131 LEU A C 1
ATOM 1005 O O . LEU A 1 131 ? 44.659 7.242 -44.143 1.00 92.56 131 LEU A O 1
ATOM 1009 N N . GLN A 1 132 ? 43.046 8.234 -42.939 1.00 92.25 132 GLN A N 1
ATOM 1010 C CA . GLN A 1 132 ? 42.959 9.421 -43.798 1.00 92.25 132 GLN A CA 1
ATOM 1011 C C . GLN A 1 132 ? 44.286 10.189 -43.843 1.00 92.25 132 GLN A C 1
ATOM 1013 O O . GLN A 1 132 ? 44.747 10.555 -44.920 1.00 92.25 132 GLN A O 1
ATOM 1018 N N . GLN A 1 133 ? 44.935 10.398 -42.694 1.00 89.88 133 GLN A N 1
ATOM 1019 C CA . GLN A 1 133 ? 46.240 11.062 -42.635 1.00 89.88 133 GLN A CA 1
ATOM 1020 C C . GLN A 1 133 ? 47.333 10.256 -43.347 1.00 89.88 133 GLN A C 1
ATOM 1022 O O . GLN A 1 133 ? 48.139 10.837 -44.070 1.00 89.88 133 GLN A O 1
ATOM 1027 N N . SER A 1 134 ? 47.338 8.927 -43.198 1.00 87.31 134 SER A N 1
ATOM 1028 C CA . SER A 1 134 ? 48.255 8.040 -43.921 1.00 87.31 134 SER A CA 1
ATOM 1029 C C . SER A 1 134 ? 48.037 8.099 -45.437 1.00 87.31 134 SER A C 1
ATOM 1031 O O . SER A 1 134 ? 49.010 8.215 -46.180 1.00 87.31 134 SER A O 1
ATOM 1033 N N . GLN A 1 135 ? 46.783 8.093 -45.906 1.00 85.44 135 GLN A N 1
ATOM 1034 C CA . GLN A 1 135 ? 46.453 8.243 -47.328 1.00 85.44 135 GLN A CA 1
ATOM 1035 C C . GLN A 1 135 ? 46.892 9.603 -47.880 1.00 85.44 135 GLN A C 1
ATOM 1037 O O . GLN A 1 135 ? 47.486 9.662 -48.954 1.00 85.44 135 GLN A O 1
ATOM 1042 N N . LEU A 1 136 ? 46.660 10.690 -47.137 1.00 81.00 136 LEU A N 1
ATOM 1043 C CA . LEU A 1 136 ? 47.125 12.025 -47.520 1.00 81.00 136 LEU A CA 1
ATOM 1044 C C . LEU A 1 136 ? 48.659 12.097 -47.576 1.00 81.00 136 LEU A C 1
ATOM 1046 O O . LEU A 1 136 ? 49.204 12.658 -48.521 1.00 81.00 136 LEU A O 1
ATOM 1050 N N . ALA A 1 137 ? 49.361 11.490 -46.616 1.00 78.69 137 ALA A N 1
ATOM 1051 C CA . ALA A 1 137 ? 50.823 11.428 -46.606 1.00 78.69 137 ALA A CA 1
ATOM 1052 C C . ALA A 1 137 ? 51.401 10.554 -47.738 1.00 78.69 137 ALA A C 1
ATOM 1054 O O . ALA A 1 137 ? 52.481 10.845 -48.253 1.00 78.69 137 ALA A O 1
ATOM 1055 N N . ALA A 1 138 ? 50.699 9.494 -48.149 1.00 74.56 138 ALA A N 1
ATOM 1056 C CA . ALA A 1 138 ? 51.060 8.690 -49.318 1.00 74.56 138 ALA A CA 1
ATOM 1057 C C . ALA A 1 138 ? 50.834 9.462 -50.631 1.00 74.56 138 ALA A C 1
ATOM 1059 O O . ALA A 1 138 ? 51.652 9.380 -51.548 1.00 74.56 138 ALA A O 1
ATOM 1060 N N . ALA A 1 139 ? 49.768 10.266 -50.699 1.00 67.19 139 ALA A N 1
ATOM 1061 C CA . ALA A 1 139 ? 49.481 11.130 -51.840 1.00 67.19 139 ALA A CA 1
ATOM 1062 C C . ALA A 1 139 ? 50.509 12.266 -52.005 1.00 67.19 139 ALA A C 1
ATOM 1064 O O . ALA A 1 139 ? 50.779 12.669 -53.132 1.00 67.19 139 ALA A O 1
ATOM 1065 N N . THR A 1 140 ? 51.117 12.765 -50.920 1.00 64.56 140 THR A N 1
ATOM 1066 C CA . THR A 1 140 ? 52.137 13.832 -50.981 1.00 64.56 140 THR A CA 1
ATOM 1067 C C . THR A 1 140 ? 53.575 13.328 -51.153 1.00 64.56 140 THR A C 1
ATOM 1069 O O . THR A 1 140 ? 54.388 14.051 -51.721 1.00 64.56 140 THR A O 1
ATOM 1072 N N . ASN A 1 141 ? 53.905 12.106 -50.709 1.00 56.09 141 ASN A N 1
ATOM 1073 C CA . ASN A 1 141 ? 55.233 11.490 -50.910 1.00 56.09 141 ASN A CA 1
ATOM 1074 C C . ASN A 1 141 ? 55.388 10.760 -52.254 1.00 56.09 141 ASN A C 1
ATOM 1076 O O . ASN A 1 141 ? 56.491 10.343 -52.606 1.00 56.09 141 ASN A O 1
ATOM 1080 N N . SER A 1 142 ? 54.307 10.618 -53.019 1.00 50.72 142 SER A N 1
ATOM 1081 C CA . SER A 1 142 ? 54.362 10.158 -54.407 1.00 50.72 142 SER A CA 1
ATOM 1082 C C . SER A 1 142 ? 54.813 11.320 -55.294 1.00 50.72 142 SER A C 1
ATOM 1084 O O . SER A 1 142 ? 54.021 11.955 -55.983 1.00 50.72 142 SER A O 1
ATOM 1086 N N . GLY A 1 143 ? 56.106 11.637 -55.219 1.00 50.38 143 GLY A N 1
ATOM 1087 C CA . GLY A 1 143 ? 56.788 12.533 -56.143 1.00 50.38 143 GLY A CA 1
ATOM 1088 C C . GLY A 1 143 ? 56.971 11.869 -57.504 1.00 50.38 143 GLY A C 1
ATOM 1089 O O . GLY A 1 143 ? 58.091 11.548 -57.873 1.00 50.38 143 GLY A O 1
ATOM 1090 N N . ASP A 1 144 ? 55.878 11.648 -58.227 1.00 41.81 144 ASP A N 1
ATOM 1091 C CA . ASP A 1 144 ? 55.889 11.592 -59.685 1.00 41.81 144 ASP A CA 1
ATOM 1092 C C . ASP A 1 144 ? 54.499 11.962 -60.211 1.00 41.81 144 ASP A C 1
ATOM 1094 O O . ASP A 1 144 ? 53.465 11.607 -59.639 1.00 41.81 144 ASP A O 1
ATOM 1098 N N . GLY A 1 145 ? 54.489 12.784 -61.250 1.00 52.72 145 GLY A N 1
ATOM 1099 C CA . GLY A 1 145 ? 53.337 13.555 -61.677 1.00 52.72 145 GLY A CA 1
ATOM 1100 C C . GLY A 1 145 ? 52.181 12.692 -62.158 1.00 52.72 145 GLY A C 1
ATOM 1101 O O . GLY A 1 145 ? 52.209 12.198 -63.275 1.00 52.72 145 GLY A O 1
ATOM 1102 N N . ASN A 1 146 ? 51.110 12.629 -61.370 1.00 46.38 146 ASN A N 1
ATOM 1103 C CA . ASN A 1 146 ? 49.747 12.720 -61.886 1.00 46.38 146 ASN A CA 1
ATOM 1104 C C . ASN A 1 146 ? 48.773 12.985 -60.730 1.00 46.38 146 ASN A C 1
ATOM 1106 O O . ASN A 1 146 ? 48.209 12.055 -60.154 1.00 46.38 146 ASN A O 1
ATOM 1110 N N . PHE A 1 147 ? 48.533 14.257 -60.396 1.00 47.00 147 PHE A N 1
ATOM 1111 C CA . PHE A 1 147 ? 47.346 14.636 -59.627 1.00 47.00 147 PHE A CA 1
ATOM 1112 C C . PHE A 1 147 ? 46.120 14.469 -60.532 1.00 47.00 147 PHE A C 1
ATOM 1114 O O . PHE A 1 147 ? 45.521 15.427 -61.015 1.00 47.00 147 PHE A O 1
ATOM 1121 N N . THR A 1 148 ? 45.751 13.216 -60.780 1.00 51.31 148 THR A N 1
ATOM 1122 C CA . THR A 1 148 ? 44.377 12.890 -61.113 1.00 51.31 148 THR A CA 1
ATOM 1123 C C . THR A 1 148 ? 43.616 13.024 -59.807 1.00 51.31 148 THR A C 1
ATOM 1125 O O . THR A 1 148 ? 43.560 12.111 -58.988 1.00 51.31 148 THR A O 1
ATOM 1128 N N . ILE A 1 149 ? 42.989 14.188 -59.606 1.00 57.19 149 ILE A N 1
ATOM 1129 C CA . ILE A 1 149 ? 41.662 14.198 -58.984 1.00 57.19 149 ILE A CA 1
ATOM 1130 C C . ILE A 1 149 ? 40.962 12.998 -59.612 1.00 57.19 149 ILE A C 1
ATOM 1132 O O . ILE A 1 149 ? 40.845 12.982 -60.841 1.00 57.19 149 ILE A O 1
ATOM 1136 N N . SER A 1 150 ? 40.631 11.973 -58.820 1.00 55.34 150 SER A N 1
ATOM 1137 C CA . SER A 1 150 ? 39.881 10.807 -59.286 1.00 55.34 150 SER A CA 1
ATOM 1138 C C . SER A 1 150 ? 38.543 11.323 -59.795 1.00 55.34 150 SER A C 1
ATOM 1140 O O . SER A 1 150 ? 37.554 11.437 -59.075 1.00 55.34 150 SER A O 1
ATOM 1142 N N . THR A 1 151 ? 38.567 11.786 -61.034 1.00 54.59 151 THR A N 1
ATOM 1143 C CA . THR A 1 151 ? 37.442 12.323 -61.759 1.00 54.59 151 THR A CA 1
ATOM 1144 C C . THR A 1 151 ? 36.794 11.057 -62.245 1.00 54.59 151 THR A C 1
ATOM 1146 O O . THR A 1 151 ? 37.139 10.535 -63.305 1.00 54.59 151 THR A O 1
ATOM 1149 N N . VAL A 1 152 ? 35.981 10.480 -61.359 1.00 66.75 152 VAL A N 1
ATOM 1150 C CA . VAL A 1 152 ? 35.191 9.293 -61.641 1.00 66.75 152 VAL A CA 1
ATOM 1151 C C . VAL A 1 152 ? 34.271 9.695 -62.781 1.00 66.75 152 VAL A C 1
ATOM 1153 O O . VAL A 1 152 ? 33.257 10.365 -62.597 1.00 66.75 152 VAL A O 1
ATOM 1156 N N . THR A 1 153 ? 34.708 9.376 -63.990 1.00 73.19 153 THR A N 1
ATOM 1157 C CA . THR A 1 153 ? 33.953 9.580 -65.212 1.00 73.19 153 THR A CA 1
ATOM 1158 C C . THR A 1 153 ? 32.934 8.458 -65.245 1.00 73.19 153 THR A C 1
ATOM 1160 O O . THR A 1 153 ? 33.220 7.347 -65.673 1.00 73.19 153 THR A O 1
ATOM 1163 N N . LEU A 1 154 ? 31.760 8.734 -64.682 1.00 76.69 154 LEU A N 1
ATOM 1164 C CA . LEU A 1 154 ? 30.620 7.837 -64.788 1.00 76.69 154 LEU A CA 1
ATOM 1165 C C . LEU A 1 154 ? 30.104 7.890 -66.219 1.00 76.69 154 LEU A C 1
ATOM 1167 O O . LEU A 1 154 ? 29.968 8.973 -66.801 1.00 76.69 154 LEU A O 1
ATOM 1171 N N . SER A 1 155 ? 29.777 6.729 -66.775 1.00 86.88 155 SER A N 1
ATOM 1172 C CA . SER A 1 155 ? 28.959 6.709 -67.978 1.00 86.88 155 SER A CA 1
ATOM 1173 C C . SER A 1 155 ? 27.591 7.333 -67.671 1.00 86.88 155 SER A C 1
ATOM 1175 O O . SER A 1 155 ? 27.101 7.316 -66.536 1.00 86.88 155 SER A O 1
ATOM 1177 N N . ILE A 1 156 ? 26.958 7.910 -68.692 1.00 88.56 156 ILE A N 1
ATOM 1178 C CA . ILE A 1 156 ? 25.658 8.578 -68.541 1.00 88.56 156 ILE A CA 1
ATOM 1179 C C . ILE A 1 156 ? 24.609 7.602 -67.972 1.00 88.56 156 ILE A C 1
ATOM 1181 O O . ILE A 1 156 ? 23.799 7.981 -67.129 1.00 88.56 156 ILE A O 1
ATOM 1185 N N . GLU A 1 157 ? 24.658 6.331 -68.373 1.00 90.56 157 GLU A N 1
ATOM 1186 C CA . GLU A 1 157 ? 23.760 5.278 -67.884 1.00 90.56 157 GLU A CA 1
ATOM 1187 C C . GLU A 1 157 ? 23.979 4.964 -66.393 1.00 90.56 157 GLU A C 1
ATOM 1189 O O . GLU A 1 157 ? 23.017 4.872 -65.624 1.00 90.56 157 GLU A O 1
ATOM 1194 N N . GLU A 1 158 ? 25.234 4.866 -65.946 1.00 90.06 158 GLU A N 1
ATOM 1195 C CA . GLU A 1 158 ? 25.570 4.658 -64.531 1.00 90.06 158 GLU A CA 1
ATOM 1196 C C . GLU A 1 158 ? 25.094 5.826 -63.664 1.00 90.06 158 GLU A C 1
ATOM 1198 O O . GLU A 1 158 ? 24.501 5.605 -62.610 1.00 90.06 158 GLU A O 1
ATOM 1203 N N . TYR A 1 159 ? 25.262 7.069 -64.125 1.00 91.25 159 TYR A N 1
ATOM 1204 C CA . TYR A 1 159 ? 24.748 8.242 -63.414 1.00 91.25 159 TYR A CA 1
ATOM 1205 C C . TYR A 1 159 ? 23.230 8.161 -63.189 1.00 91.25 159 TYR A C 1
ATOM 1207 O O . TYR A 1 159 ? 22.761 8.358 -62.066 1.00 91.25 159 TYR A O 1
ATOM 1215 N N . TYR A 1 160 ? 22.454 7.825 -64.225 1.00 94.25 160 TYR A N 1
ATOM 1216 C CA . TYR A 1 160 ? 20.998 7.717 -64.098 1.00 94.25 160 TYR A CA 1
ATOM 1217 C C . TYR A 1 160 ? 20.566 6.565 -63.187 1.00 94.25 160 TYR A C 1
ATOM 1219 O O . TYR A 1 160 ? 19.627 6.725 -62.405 1.00 94.25 160 TYR A O 1
ATOM 1227 N N . THR A 1 161 ? 21.239 5.415 -63.254 1.00 94.19 161 THR A N 1
ATOM 1228 C CA . THR A 1 161 ? 20.914 4.268 -62.390 1.00 94.19 161 THR A CA 1
ATOM 1229 C C . THR A 1 161 ? 21.226 4.554 -60.921 1.00 94.19 161 THR A C 1
ATOM 1231 O O . THR A 1 161 ? 20.361 4.329 -60.072 1.00 94.19 161 THR A O 1
ATOM 1234 N N . LEU A 1 162 ? 22.398 5.124 -60.622 1.00 92.50 162 LEU A N 1
ATOM 1235 C CA . LEU A 1 162 ? 22.780 5.561 -59.276 1.00 92.50 162 LEU A CA 1
ATOM 1236 C C . LEU A 1 162 ? 21.826 6.637 -58.753 1.00 92.50 162 LEU A C 1
ATOM 1238 O O . LEU A 1 162 ? 21.303 6.501 -57.650 1.00 92.50 162 LEU A O 1
ATOM 1242 N N . SER A 1 163 ? 21.527 7.656 -59.563 1.00 93.38 163 SER A N 1
ATOM 1243 C CA . SER A 1 163 ? 20.601 8.732 -59.196 1.00 93.38 163 SER A CA 1
ATOM 1244 C C . SER A 1 163 ? 19.201 8.195 -58.868 1.00 93.38 163 SER A C 1
ATOM 1246 O O . SER A 1 163 ? 18.623 8.533 -57.829 1.00 93.38 163 SER A O 1
ATOM 1248 N N . LYS A 1 164 ? 18.678 7.272 -59.686 1.00 95.69 164 LYS A N 1
ATOM 1249 C CA . LYS A 1 164 ? 17.395 6.609 -59.427 1.00 95.69 164 LYS A CA 1
ATOM 1250 C C . LYS A 1 164 ? 17.426 5.796 -58.131 1.00 95.69 164 LYS A C 1
ATOM 1252 O O . LYS A 1 164 ? 16.505 5.904 -57.324 1.00 95.69 164 LYS A O 1
ATOM 1257 N N . GLN A 1 165 ? 18.482 5.016 -57.898 1.00 95.38 165 GLN A N 1
ATOM 1258 C CA . GLN A 1 165 ? 18.628 4.230 -56.670 1.00 95.38 165 GLN A CA 1
ATOM 1259 C C . GLN A 1 165 ? 18.713 5.116 -55.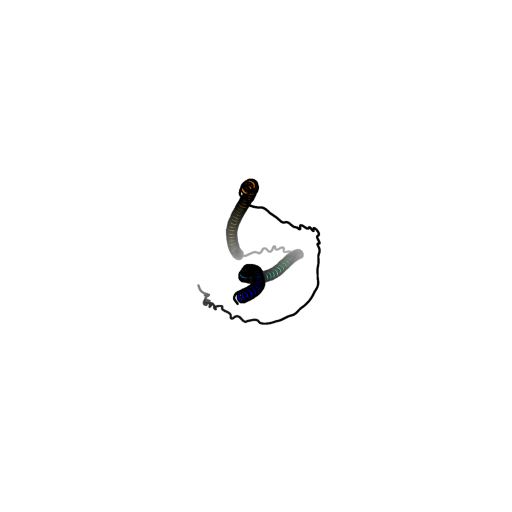423 1.00 95.38 165 GLN A C 1
ATOM 1261 O O . GLN A 1 165 ? 18.085 4.797 -54.411 1.00 95.38 165 GLN A O 1
ATOM 1266 N N . THR A 1 166 ? 19.434 6.241 -55.493 1.00 95.94 166 THR A N 1
ATOM 1267 C CA . THR A 1 166 ? 19.511 7.202 -54.385 1.00 95.94 166 THR A CA 1
ATOM 1268 C C . THR A 1 166 ? 18.159 7.832 -54.091 1.00 95.94 166 THR A C 1
ATOM 1270 O O . THR A 1 166 ? 17.759 7.865 -52.931 1.00 95.94 166 THR A O 1
ATOM 1273 N N . TYR A 1 167 ? 17.410 8.225 -55.124 1.00 96.19 167 TYR A N 1
ATOM 1274 C CA . TYR A 1 167 ? 16.072 8.789 -54.961 1.00 96.19 167 TYR A CA 1
ATOM 1275 C C . TYR A 1 167 ? 15.098 7.775 -54.345 1.00 96.19 167 TYR A C 1
ATOM 1277 O O . TYR A 1 167 ? 14.368 8.077 -53.405 1.00 96.19 167 TYR A O 1
ATOM 1285 N N . GLU A 1 168 ? 15.123 6.519 -54.796 1.00 96.06 168 GLU A N 1
ATOM 1286 C CA . GLU A 1 168 ? 14.301 5.471 -54.188 1.00 96.06 168 GLU A CA 1
ATOM 1287 C C . GLU A 1 168 ? 14.699 5.172 -52.733 1.00 96.06 168 GLU A C 1
ATOM 1289 O O . GLU A 1 168 ? 13.846 4.830 -51.906 1.00 96.06 168 GLU A O 1
ATOM 1294 N N . ALA A 1 169 ? 15.993 5.226 -52.405 1.00 96.19 169 ALA A N 1
ATOM 1295 C CA . ALA A 1 169 ? 16.481 5.047 -51.039 1.00 96.19 169 ALA A CA 1
ATOM 1296 C C . ALA A 1 169 ? 16.037 6.203 -50.132 1.00 96.19 169 ALA A C 1
ATOM 1298 O O . ALA A 1 169 ? 15.554 5.946 -49.026 1.00 96.19 169 ALA A O 1
ATOM 1299 N N . GLU A 1 170 ? 16.120 7.438 -50.625 1.00 95.94 170 GLU A N 1
ATOM 1300 C CA . GLU A 1 170 ? 15.619 8.642 -49.964 1.00 95.94 170 GLU A CA 1
ATOM 1301 C C . GLU A 1 170 ? 14.112 8.545 -49.709 1.00 95.94 170 GLU A C 1
ATOM 1303 O O . GLU A 1 170 ? 13.677 8.695 -48.572 1.00 95.94 170 GLU A O 1
ATOM 1308 N N . GLU A 1 171 ? 13.316 8.161 -50.707 1.00 97.25 171 GLU A N 1
ATOM 1309 C CA . GLU A 1 171 ? 11.867 8.002 -50.552 1.00 97.25 171 GLU A CA 1
ATOM 1310 C C . GLU A 1 171 ? 11.494 6.879 -49.569 1.00 97.25 171 GLU A C 1
ATOM 1312 O O . GLU A 1 171 ? 10.532 6.995 -48.803 1.00 97.25 171 GLU A O 1
ATOM 1317 N N . ARG A 1 172 ? 12.266 5.782 -49.525 1.00 96.19 172 ARG A N 1
ATOM 1318 C CA . ARG A 1 172 ? 12.092 4.748 -48.487 1.00 96.19 172 ARG A CA 1
ATOM 1319 C C . ARG A 1 172 ? 12.434 5.285 -47.097 1.00 96.19 172 ARG A C 1
ATOM 1321 O O . ARG A 1 172 ? 11.743 4.936 -46.141 1.00 96.19 172 ARG A O 1
ATOM 1328 N N . ALA A 1 173 ? 13.490 6.085 -46.966 1.00 96.69 173 ALA A N 1
ATOM 1329 C CA . ALA A 1 173 ? 13.869 6.698 -45.697 1.00 96.69 173 ALA A CA 1
ATOM 1330 C C . ALA A 1 173 ? 12.818 7.719 -45.242 1.00 96.69 173 ALA A C 1
ATOM 1332 O O . ALA A 1 173 ? 12.362 7.653 -44.102 1.00 96.69 173 ALA A O 1
ATOM 1333 N N . ARG A 1 174 ? 12.350 8.576 -46.151 1.00 96.94 174 ARG A N 1
ATOM 1334 C CA . ARG A 1 174 ? 11.284 9.550 -45.922 1.00 96.94 174 ARG A CA 1
ATOM 1335 C C . ARG A 1 174 ? 10.010 8.887 -45.409 1.00 96.94 174 ARG A C 1
ATOM 1337 O O . ARG A 1 174 ? 9.517 9.277 -44.358 1.00 96.94 174 ARG A O 1
ATOM 1344 N N . ARG A 1 175 ? 9.547 7.812 -46.057 1.00 97.75 175 ARG A N 1
ATOM 1345 C CA . ARG A 1 175 ? 8.381 7.041 -45.585 1.00 97.75 175 ARG A CA 1
ATOM 1346 C C . ARG A 1 175 ? 8.564 6.470 -44.177 1.00 97.75 175 ARG A C 1
ATOM 1348 O O . ARG A 1 175 ? 7.614 6.439 -43.401 1.00 97.75 175 ARG A O 1
ATOM 1355 N N . LYS A 1 176 ? 9.775 6.024 -43.821 1.00 97.44 176 LYS A N 1
ATOM 1356 C CA . LYS A 1 176 ? 10.075 5.562 -42.453 1.00 97.44 176 LYS A CA 1
ATOM 1357 C C . LYS A 1 176 ? 10.032 6.707 -41.444 1.00 97.44 176 LYS A C 1
ATOM 1359 O O . LYS A 1 176 ? 9.516 6.511 -40.348 1.00 97.44 176 LYS A O 1
ATOM 1364 N N . VAL A 1 177 ? 10.555 7.878 -41.808 1.00 97.88 177 VAL A N 1
ATOM 1365 C CA . VAL A 1 177 ? 10.498 9.080 -40.966 1.00 97.88 177 VAL A CA 1
ATOM 1366 C C . VAL A 1 177 ? 9.051 9.516 -40.767 1.00 97.88 177 VAL A C 1
ATOM 1368 O O . VAL A 1 177 ? 8.644 9.711 -39.630 1.00 97.88 177 VAL A O 1
ATOM 1371 N N . GLU A 1 178 ? 8.253 9.587 -41.831 1.00 98.06 178 GLU A N 1
ATOM 1372 C CA . GLU A 1 178 ? 6.827 9.929 -41.754 1.00 98.06 178 GLU A CA 1
ATOM 1373 C C . GLU A 1 178 ? 6.063 8.943 -40.856 1.00 98.06 178 GLU A C 1
ATOM 1375 O O . GLU A 1 178 ? 5.351 9.367 -39.949 1.00 98.06 178 GLU A O 1
ATOM 1380 N N . ALA A 1 179 ? 6.289 7.632 -41.007 1.00 97.31 179 ALA A N 1
ATOM 1381 C CA . ALA A 1 179 ? 5.679 6.625 -40.137 1.00 97.31 179 ALA A CA 1
ATOM 1382 C C . ALA A 1 179 ? 6.093 6.778 -38.661 1.00 97.31 179 ALA A C 1
ATOM 1384 O O . ALA A 1 179 ? 5.259 6.639 -37.764 1.00 97.31 179 ALA A O 1
ATOM 1385 N N . ALA A 1 180 ? 7.368 7.079 -38.394 1.00 97.56 180 ALA A N 1
ATOM 1386 C CA . ALA A 1 180 ? 7.854 7.335 -37.041 1.00 97.56 180 ALA A CA 1
ATOM 1387 C C . ALA A 1 180 ? 7.238 8.614 -36.451 1.00 97.56 180 ALA A C 1
ATOM 1389 O O . ALA A 1 180 ? 6.828 8.616 -35.292 1.00 97.56 180 ALA A O 1
ATOM 1390 N N . VAL A 1 181 ? 7.114 9.679 -37.249 1.00 97.62 181 VAL A N 1
ATOM 1391 C CA . VAL A 1 181 ? 6.454 10.927 -36.843 1.00 97.62 181 VAL A CA 1
ATOM 1392 C C . VAL A 1 181 ? 4.988 10.668 -36.498 1.00 97.62 181 VAL A C 1
ATOM 1394 O O . VAL A 1 181 ? 4.561 11.061 -35.415 1.00 97.62 181 VAL A O 1
ATOM 1397 N N . SER A 1 182 ? 4.245 9.917 -37.317 1.00 98.00 182 SER A N 1
ATOM 1398 C CA . SER A 1 182 ? 2.854 9.557 -37.006 1.00 98.00 182 SER A CA 1
ATOM 1399 C C . SER A 1 182 ? 2.724 8.742 -35.713 1.00 98.00 182 SER A C 1
ATOM 1401 O O . SER A 1 182 ? 1.788 8.950 -34.942 1.00 98.00 182 SER A O 1
ATOM 1403 N N . GLN A 1 183 ? 3.664 7.834 -35.425 1.00 97.12 183 GLN A N 1
ATOM 1404 C CA . GLN A 1 183 ? 3.678 7.108 -34.147 1.00 97.12 183 GLN A CA 1
ATOM 1405 C C . GLN A 1 183 ? 3.960 8.032 -32.958 1.00 97.12 183 GLN A C 1
ATOM 1407 O O . GLN A 1 183 ? 3.334 7.882 -31.908 1.00 97.12 183 GLN A O 1
ATOM 1412 N N . ILE A 1 184 ? 4.872 8.996 -33.115 1.00 97.38 184 ILE A N 1
ATOM 1413 C CA . ILE A 1 184 ? 5.170 9.998 -32.086 1.00 97.38 184 ILE A CA 1
ATOM 1414 C C . ILE A 1 184 ? 3.945 10.875 -31.822 1.00 97.38 184 ILE A C 1
ATOM 1416 O O . ILE A 1 184 ? 3.619 11.127 -30.665 1.00 97.38 184 ILE A O 1
ATOM 1420 N N . GLU A 1 185 ? 3.258 11.335 -32.866 1.00 97.81 185 GLU A N 1
ATOM 1421 C CA . GLU A 1 185 ? 2.037 12.136 -32.735 1.00 97.81 185 GLU A CA 1
ATOM 1422 C C . GLU A 1 185 ? 0.931 11.354 -32.024 1.00 97.81 185 GLU A C 1
ATOM 1424 O O . GLU A 1 185 ? 0.368 11.844 -31.045 1.00 97.81 185 GLU A O 1
ATOM 1429 N N . PHE A 1 186 ? 0.702 10.097 -32.415 1.00 97.56 186 PHE A N 1
ATOM 1430 C CA . PHE A 1 186 ? -0.246 9.221 -31.728 1.00 97.56 186 PHE A CA 1
ATOM 1431 C C . PHE A 1 186 ? 0.111 9.020 -30.246 1.00 97.56 186 PHE A C 1
ATOM 1433 O O . PHE A 1 186 ? -0.758 9.100 -29.372 1.00 97.56 186 PHE A O 1
ATOM 1440 N N . ALA A 1 187 ? 1.392 8.793 -29.939 1.00 96.88 187 ALA A N 1
ATOM 1441 C CA . ALA A 1 187 ? 1.863 8.653 -28.566 1.00 96.88 187 ALA A CA 1
ATOM 1442 C C . ALA A 1 187 ? 1.628 9.938 -27.756 1.00 96.88 187 ALA A C 1
ATOM 1444 O O . ALA A 1 187 ? 1.073 9.863 -26.659 1.00 96.88 187 ALA A O 1
ATOM 1445 N N . LYS A 1 188 ? 1.949 11.111 -28.316 1.00 98.06 188 LYS A N 1
ATOM 1446 C CA . LYS A 1 188 ? 1.704 12.421 -27.688 1.00 98.06 188 LYS A CA 1
ATOM 1447 C C . LYS A 1 188 ? 0.224 12.663 -27.415 1.00 98.06 188 LYS A C 1
ATOM 1449 O O . LYS A 1 188 ? -0.137 13.100 -26.327 1.00 98.06 188 LYS A O 1
ATOM 1454 N N . GLU A 1 189 ? -0.654 12.352 -28.365 1.00 97.62 189 GLU A N 1
ATOM 1455 C CA . GLU A 1 189 ? -2.095 12.458 -28.133 1.00 97.62 189 GLU A CA 1
ATOM 1456 C C . GLU A 1 189 ? -2.561 11.530 -27.009 1.00 97.62 189 GLU A C 1
ATOM 1458 O O . GLU A 1 189 ? -3.385 11.920 -26.179 1.00 97.62 189 GLU A O 1
ATOM 1463 N N . SER A 1 190 ? -2.043 10.300 -26.966 1.00 97.25 190 SER A N 1
ATOM 1464 C CA . SER A 1 190 ? -2.382 9.352 -25.905 1.00 97.25 190 SER A CA 1
ATOM 1465 C C . SER A 1 190 ? -1.909 9.843 -24.533 1.00 97.25 190 SER A C 1
ATOM 1467 O O . SER A 1 190 ? -2.677 9.782 -23.572 1.00 97.25 190 SER A O 1
ATOM 1469 N N . GLU A 1 191 ? -0.708 10.422 -24.461 1.00 97.25 191 GLU A N 1
ATOM 1470 C CA . GLU A 1 191 ? -0.152 11.046 -23.261 1.00 97.25 191 GLU A CA 1
ATOM 1471 C C . GLU A 1 191 ? -1.049 12.194 -22.786 1.00 97.25 191 GLU A C 1
ATOM 1473 O O . GLU A 1 191 ? -1.510 12.174 -21.643 1.00 97.25 191 GLU A O 1
ATOM 1478 N N . LEU A 1 192 ? -1.404 13.130 -23.674 1.00 97.88 192 LEU A N 1
ATOM 1479 C CA . LEU A 1 192 ? -2.295 14.251 -23.355 1.00 97.88 192 LEU A CA 1
ATOM 1480 C C . LEU A 1 192 ? -3.658 13.780 -22.831 1.00 97.88 192 LEU A C 1
ATOM 1482 O O . LEU A 1 192 ? -4.159 14.313 -21.841 1.00 97.88 192 LEU A O 1
ATOM 1486 N N . ARG A 1 193 ? -4.249 12.741 -23.436 1.00 97.56 193 ARG A N 1
ATOM 1487 C CA . ARG A 1 193 ? -5.513 12.158 -22.951 1.00 97.56 193 ARG A CA 1
ATOM 1488 C C . ARG A 1 193 ? -5.362 11.554 -21.556 1.00 97.56 193 ARG A C 1
ATOM 1490 O O . ARG A 1 193 ? -6.279 11.667 -20.745 1.00 97.56 193 ARG A O 1
ATOM 1497 N N . THR A 1 194 ? -4.243 10.891 -21.267 1.00 97.12 194 THR A N 1
ATOM 1498 C CA . THR A 1 194 ? -3.994 10.334 -19.928 1.00 97.12 194 THR A CA 1
ATOM 1499 C C . THR A 1 194 ? -3.720 11.413 -18.886 1.00 97.12 194 THR A C 1
ATOM 1501 O O . THR A 1 194 ? -4.227 11.303 -17.772 1.00 97.12 194 THR A O 1
ATOM 1504 N N . LEU A 1 195 ? -3.008 12.481 -19.255 1.00 97.81 195 LEU A N 1
ATOM 1505 C CA . LEU A 1 195 ? -2.775 13.639 -18.394 1.00 97.81 195 LEU A CA 1
ATOM 1506 C C . LEU A 1 195 ? -4.089 14.343 -18.044 1.00 97.81 195 LEU A C 1
ATOM 1508 O O . LEU A 1 195 ? -4.347 14.581 -16.869 1.00 97.81 195 LEU A O 1
ATOM 1512 N N . ALA A 1 196 ? -4.967 14.575 -19.023 1.00 97.81 196 ALA A N 1
ATOM 1513 C CA . ALA A 1 196 ? -6.278 15.175 -18.776 1.00 97.81 196 ALA A CA 1
ATOM 1514 C C . ALA A 1 196 ? -7.122 14.351 -17.782 1.00 97.81 196 ALA A C 1
ATOM 1516 O O . ALA A 1 196 ? -7.706 14.903 -16.851 1.00 97.81 196 ALA A O 1
ATOM 1517 N N . LYS A 1 197 ? -7.131 13.017 -17.923 1.00 97.94 197 LYS A N 1
ATOM 1518 C CA . LYS A 1 197 ? -7.809 12.118 -16.969 1.00 97.94 197 LYS A CA 1
ATOM 1519 C C . LYS A 1 197 ? -7.194 12.179 -15.571 1.00 97.94 197 LYS A C 1
ATOM 1521 O O . LYS A 1 197 ? -7.914 12.132 -14.579 1.00 97.94 197 LYS A O 1
ATOM 1526 N N . LEU A 1 198 ? -5.868 12.273 -15.478 1.00 97.56 198 LEU A N 1
ATOM 1527 C CA . LEU A 1 198 ? -5.181 12.407 -14.195 1.00 97.56 198 LEU A CA 1
ATOM 1528 C C . LEU A 1 198 ? -5.558 13.721 -13.497 1.00 97.56 198 LEU A C 1
ATOM 1530 O O . LEU A 1 198 ? -5.800 13.728 -12.291 1.00 97.56 198 LEU A O 1
ATOM 1534 N N . GLU A 1 199 ? -5.639 14.820 -14.247 1.00 97.62 199 GLU A N 1
ATOM 1535 C CA . GLU A 1 199 ? -6.074 16.113 -13.719 1.00 97.62 199 GLU A CA 1
ATOM 1536 C C . GLU A 1 199 ? -7.525 16.091 -13.224 1.00 97.62 199 GLU A C 1
ATOM 1538 O O . GLU A 1 199 ? -7.817 16.675 -12.178 1.00 97.62 199 GLU A O 1
ATOM 1543 N N . GLU A 1 200 ? -8.425 15.408 -13.935 1.00 97.81 200 GLU A N 1
ATOM 1544 C CA . GLU A 1 200 ? -9.820 15.214 -13.522 1.00 97.81 200 GLU A CA 1
ATOM 1545 C C . GLU A 1 200 ? -9.907 14.449 -12.196 1.00 97.81 200 GLU A C 1
ATOM 1547 O O . GLU A 1 200 ? -10.474 14.955 -11.226 1.00 97.81 200 GLU A O 1
ATOM 1552 N N . VAL A 1 201 ? -9.237 13.297 -12.093 1.00 97.94 201 VAL A N 1
ATOM 1553 C CA . VAL A 1 201 ? -9.182 12.512 -10.848 1.00 97.94 201 VAL A CA 1
ATOM 1554 C C . VAL A 1 201 ? -8.572 13.326 -9.705 1.00 97.94 201 VAL A C 1
ATOM 1556 O O . VAL A 1 201 ? -9.051 13.280 -8.572 1.00 97.94 201 VAL A O 1
ATOM 1559 N N . ASN A 1 202 ? -7.535 14.120 -9.975 1.00 96.94 202 ASN A N 1
ATOM 1560 C CA . ASN A 1 202 ? -6.932 14.973 -8.956 1.00 96.94 202 ASN A CA 1
ATOM 1561 C C . ASN A 1 202 ? -7.897 16.077 -8.476 1.00 96.94 202 ASN A C 1
ATOM 1563 O O . ASN A 1 202 ? -7.933 16.402 -7.282 1.00 96.94 202 ASN A O 1
ATOM 1567 N N . ARG A 1 203 ? -8.724 16.630 -9.375 1.00 97.94 203 ARG A N 1
ATOM 1568 C CA . ARG A 1 203 ? -9.807 17.553 -9.001 1.00 97.94 203 ARG A CA 1
ATOM 1569 C C . ARG A 1 203 ? -10.850 16.863 -8.128 1.00 97.94 203 ARG A C 1
ATOM 1571 O O . ARG A 1 203 ? -11.203 17.415 -7.089 1.00 97.94 203 ARG A O 1
ATOM 1578 N N . GLU A 1 204 ? -11.286 15.658 -8.483 1.00 97.56 204 GLU A N 1
ATOM 1579 C CA . GLU A 1 204 ? -12.241 14.883 -7.679 1.00 97.56 204 GLU A CA 1
ATOM 1580 C C . GLU A 1 204 ? -11.705 14.575 -6.278 1.00 97.56 204 GLU A C 1
ATOM 1582 O O . GLU A 1 204 ? -12.403 14.792 -5.287 1.00 97.56 204 GLU A O 1
ATOM 1587 N N . ILE A 1 205 ? -10.444 14.144 -6.168 1.00 97.62 205 ILE A N 1
ATOM 1588 C CA . ILE A 1 205 ? -9.776 13.927 -4.877 1.00 97.62 205 ILE A CA 1
ATOM 1589 C C . ILE A 1 205 ? -9.760 15.217 -4.053 1.00 97.62 205 ILE A C 1
ATOM 1591 O O . ILE A 1 205 ? -10.047 15.189 -2.854 1.00 97.62 205 ILE A O 1
ATOM 1595 N N . SER A 1 206 ? -9.450 16.354 -4.677 1.00 97.38 206 SER A N 1
ATOM 1596 C CA . SER A 1 206 ? -9.429 17.648 -3.989 1.00 97.38 206 SER A CA 1
ATOM 1597 C C . SER A 1 206 ? -10.819 18.037 -3.477 1.00 97.38 206 SER A C 1
ATOM 1599 O O . SER A 1 206 ? -10.948 18.456 -2.327 1.00 97.38 206 SER A O 1
ATOM 1601 N N . LEU A 1 207 ? -11.865 17.827 -4.283 1.00 98.00 207 LEU A N 1
ATOM 1602 C CA . LEU A 1 207 ? -13.251 18.067 -3.876 1.00 98.00 207 LEU A CA 1
ATOM 1603 C C . LEU A 1 207 ? -13.652 17.157 -2.710 1.00 98.00 207 LEU A C 1
ATOM 1605 O O . LEU A 1 207 ? -14.125 17.644 -1.686 1.00 98.00 207 LEU A O 1
ATOM 1609 N N . LYS A 1 208 ? -13.377 15.852 -2.810 1.00 97.31 208 LYS A N 1
ATOM 1610 C CA . LYS A 1 208 ? -13.665 14.871 -1.751 1.00 97.31 208 LYS A CA 1
ATOM 1611 C C . LYS A 1 208 ? -12.943 15.191 -0.449 1.00 97.31 208 LYS A C 1
ATOM 1613 O O . LYS A 1 208 ? -13.501 15.022 0.634 1.00 97.31 208 LYS A O 1
ATOM 1618 N N . LYS A 1 209 ? -11.706 15.674 -0.540 1.00 98.12 209 LYS A N 1
ATOM 1619 C CA . LYS A 1 209 ? -10.929 16.115 0.618 1.00 98.12 209 LYS A CA 1
ATOM 1620 C C . LYS A 1 209 ? -11.569 17.323 1.301 1.00 98.12 209 LYS A C 1
ATOM 1622 O O . LYS A 1 209 ? -11.609 17.362 2.530 1.00 98.12 209 LYS A O 1
ATOM 1627 N N . GLU A 1 210 ? -12.078 18.287 0.537 1.00 97.88 210 GLU A N 1
ATOM 1628 C CA . GLU A 1 210 ? -12.759 19.452 1.107 1.00 97.88 210 GLU A CA 1
ATOM 1629 C C . GLU A 1 210 ? -14.127 19.079 1.700 1.00 97.88 210 GLU A C 1
ATOM 1631 O O . GLU A 1 210 ? -14.453 19.516 2.803 1.00 97.88 210 GLU A O 1
ATOM 1636 N N . GLU A 1 211 ? -14.889 18.199 1.041 1.00 97.81 211 GLU A N 1
ATOM 1637 C CA . GLU A 1 211 ? -16.120 17.609 1.591 1.00 97.81 211 GLU A CA 1
ATOM 1638 C C . GLU A 1 211 ? -15.856 16.933 2.944 1.00 97.81 211 GLU A C 1
ATOM 1640 O O . GLU A 1 211 ? -16.553 17.208 3.923 1.00 97.81 211 GLU A O 1
ATOM 1645 N N . LEU A 1 212 ? -14.809 16.105 3.029 1.00 97.31 212 LEU A N 1
ATOM 1646 C CA . LEU A 1 212 ? -14.409 15.436 4.266 1.00 97.31 212 LEU A CA 1
ATOM 1647 C C . LEU A 1 212 ? -14.036 16.443 5.360 1.00 97.31 212 LEU A C 1
ATOM 1649 O O . LEU A 1 212 ? -14.492 16.319 6.495 1.00 97.31 212 LEU A O 1
ATOM 1653 N N . LYS A 1 213 ? -13.239 17.464 5.028 1.00 97.81 213 LYS A N 1
ATOM 1654 C CA . LYS A 1 213 ? -12.843 18.519 5.972 1.00 97.81 213 LYS A CA 1
ATOM 1655 C C . LYS A 1 213 ? -14.053 19.292 6.501 1.00 97.81 213 LYS A C 1
ATOM 1657 O O . LYS A 1 213 ? -14.102 19.626 7.684 1.00 97.81 213 LYS A O 1
ATOM 1662 N N . ASN A 1 214 ? -15.034 19.564 5.645 1.00 97.31 214 ASN A N 1
ATOM 1663 C CA . ASN A 1 214 ? -16.277 20.214 6.045 1.00 97.31 214 ASN A CA 1
ATOM 1664 C C . ASN A 1 214 ? -17.111 19.310 6.959 1.00 97.31 214 ASN A C 1
ATOM 1666 O O . ASN A 1 214 ? -17.552 19.773 8.007 1.00 97.31 214 ASN A O 1
ATOM 1670 N N . ALA A 1 215 ? -17.255 18.025 6.624 1.00 97.88 215 ALA A N 1
ATOM 1671 C CA . ALA A 1 215 ? -17.948 17.055 7.470 1.00 97.88 215 ALA A CA 1
ATOM 1672 C C . ALA A 1 215 ? -17.290 16.918 8.854 1.00 97.88 215 ALA A C 1
ATOM 1674 O O . ALA A 1 215 ? -17.990 16.904 9.865 1.00 97.88 215 ALA A O 1
ATOM 1675 N N . MET A 1 216 ? -15.953 16.893 8.916 1.00 96.81 216 MET A N 1
ATOM 1676 C CA . MET A 1 216 ? -15.213 16.904 10.183 1.00 96.81 216 MET A CA 1
ATOM 1677 C C . MET A 1 216 ? -15.507 18.164 11.001 1.00 96.81 216 MET A C 1
ATOM 1679 O O . MET A 1 216 ? -15.826 18.060 12.181 1.00 96.81 216 MET A O 1
ATOM 1683 N N . ARG A 1 217 ? -15.480 19.348 10.375 1.00 97.56 217 ARG A N 1
ATOM 1684 C CA . ARG A 1 217 ? -15.779 20.614 11.061 1.00 97.56 217 ARG A CA 1
ATOM 1685 C C . ARG A 1 217 ? -17.204 20.649 11.619 1.00 97.56 217 ARG A C 1
ATOM 1687 O O . ARG A 1 217 ? -17.423 21.170 12.707 1.00 97.56 217 ARG A O 1
ATOM 1694 N N . GLU A 1 218 ? -18.180 20.120 10.885 1.00 97.75 218 GLU A N 1
ATOM 1695 C CA . GLU A 1 218 ? -19.562 20.038 11.370 1.00 97.75 218 GLU A CA 1
ATOM 1696 C C . GLU A 1 218 ? -19.715 19.018 12.507 1.00 97.75 218 GLU A C 1
ATOM 1698 O O . GLU A 1 218 ? -20.426 19.288 13.475 1.00 97.75 218 GLU A O 1
ATOM 1703 N N . ALA A 1 219 ? -18.995 17.894 12.456 1.00 97.06 219 ALA A N 1
ATOM 1704 C CA . ALA A 1 219 ? -18.951 16.937 13.560 1.00 97.06 219 ALA A CA 1
ATOM 1705 C C . ALA A 1 219 ? -18.345 17.556 14.834 1.00 97.06 219 ALA A C 1
ATOM 1707 O O . ALA A 1 219 ? -18.933 17.437 15.908 1.00 97.06 219 ALA A O 1
ATOM 1708 N N . GLU A 1 220 ? -17.233 18.288 14.712 1.00 97.00 220 GLU A N 1
ATOM 1709 C CA . GLU A 1 220 ? -16.607 19.020 15.824 1.00 97.00 220 GLU A CA 1
ATOM 1710 C C . GLU A 1 220 ? -17.553 20.074 16.418 1.00 97.00 220 GLU A C 1
ATOM 1712 O O . GLU A 1 220 ? -17.686 20.183 17.638 1.00 97.00 220 GLU A O 1
ATOM 1717 N N . LYS A 1 221 ? -18.269 20.831 15.575 1.00 97.06 221 LYS A N 1
ATOM 1718 C CA . LYS A 1 221 ? -19.289 21.787 16.040 1.00 97.06 221 LYS A CA 1
ATOM 1719 C C . LYS A 1 221 ? -20.426 21.092 16.787 1.00 97.06 221 LYS A C 1
ATOM 1721 O O . LYS A 1 221 ? -20.872 21.604 17.814 1.00 97.06 221 LYS A O 1
ATOM 1726 N N . ALA A 1 222 ? -20.899 19.947 16.295 1.00 96.81 222 ALA A N 1
ATOM 1727 C CA . ALA A 1 222 ? -21.953 19.177 16.950 1.00 96.81 222 ALA A CA 1
ATOM 1728 C C . ALA A 1 222 ? -21.497 18.641 18.317 1.00 96.81 222 ALA A C 1
ATOM 1730 O O . ALA A 1 222 ? -22.244 18.726 19.294 1.00 96.81 222 ALA A O 1
ATOM 1731 N N . GLU A 1 223 ? -20.259 18.151 18.415 1.00 96.88 223 GLU A N 1
ATOM 1732 C CA . GLU A 1 223 ? -19.662 17.721 19.681 1.00 96.88 223 GLU A CA 1
ATOM 1733 C C . GLU A 1 223 ? -19.494 18.892 20.659 1.00 96.88 223 GLU A C 1
ATOM 1735 O O . GLU A 1 223 ? -19.927 18.800 21.809 1.00 96.88 223 GLU A O 1
ATOM 1740 N N . GLY A 1 224 ? -18.956 20.025 20.200 1.00 96.75 224 GLY A N 1
ATOM 1741 C CA . GLY A 1 224 ? -18.849 21.242 21.005 1.00 96.75 224 GLY A CA 1
ATOM 1742 C C . GLY A 1 224 ? -20.214 21.735 21.501 1.00 96.75 224 GLY A C 1
ATOM 1743 O O . GLY A 1 224 ? -20.362 22.109 22.668 1.00 96.75 224 GLY A O 1
ATOM 1744 N N . GLY A 1 225 ? -21.243 21.660 20.651 1.00 96.75 225 GLY A N 1
ATOM 1745 C CA . GLY A 1 225 ? -22.632 21.939 21.015 1.00 96.75 225 GLY A CA 1
ATOM 1746 C C . GLY A 1 225 ? -23.163 20.989 22.093 1.00 96.75 225 GLY A C 1
ATOM 1747 O O . GLY A 1 225 ? -23.721 21.451 23.092 1.00 96.75 225 GLY A O 1
ATOM 1748 N N . LYS A 1 226 ? -22.931 19.676 21.944 1.00 97.75 226 LYS A N 1
ATOM 1749 C CA . LYS A 1 226 ? -23.291 18.654 22.942 1.00 97.75 226 LYS A CA 1
ATOM 1750 C C . LYS A 1 226 ? -22.632 18.939 24.292 1.00 97.75 226 LYS A C 1
ATOM 1752 O O . LYS A 1 226 ? -23.328 18.966 25.306 1.00 97.75 226 LYS A O 1
ATOM 1757 N N . LEU A 1 227 ? -21.322 19.190 24.311 1.00 96.25 227 LEU A N 1
ATOM 1758 C CA . LEU A 1 227 ? -20.573 19.495 25.535 1.00 96.25 227 LEU A CA 1
ATOM 1759 C C . LEU A 1 227 ? -21.084 20.776 26.211 1.00 96.25 227 LEU A C 1
ATOM 1761 O O . LEU A 1 227 ? -21.270 20.798 27.428 1.00 96.25 227 LEU A O 1
ATOM 1765 N N . SER A 1 228 ? -21.385 21.822 25.434 1.00 96.12 228 SER A N 1
ATOM 1766 C CA . SER A 1 228 ? -21.948 23.073 25.959 1.00 96.12 228 SER A CA 1
ATOM 1767 C C . SER A 1 228 ? -23.319 22.864 26.617 1.00 96.12 228 SER A C 1
ATOM 1769 O O . SER A 1 228 ? -23.565 23.354 27.724 1.00 96.12 228 SER A O 1
ATOM 1771 N N . MET A 1 229 ? -24.212 22.103 25.973 1.00 96.38 229 MET A N 1
ATOM 1772 C CA . MET A 1 229 ? -25.521 21.761 26.543 1.00 96.38 229 MET A CA 1
ATOM 1773 C C . MET A 1 229 ? -25.387 20.888 27.795 1.00 96.38 229 MET A C 1
ATOM 1775 O O . MET A 1 229 ? -26.068 21.133 28.792 1.00 96.38 229 MET A O 1
ATOM 1779 N N . GLU A 1 230 ? -24.482 19.908 27.785 1.00 96.19 230 GLU A N 1
ATOM 1780 C CA . GLU A 1 230 ? -24.217 19.053 28.942 1.00 96.19 230 GLU A CA 1
ATOM 1781 C C . GLU A 1 230 ? -23.697 19.862 30.138 1.00 96.19 230 GLU A C 1
ATOM 1783 O O . GLU A 1 230 ? -24.153 19.661 31.266 1.00 96.19 230 GLU A O 1
ATOM 1788 N N . GLN A 1 231 ? -22.794 20.817 29.904 1.00 96.81 231 GLN A N 1
ATOM 1789 C CA . GLN A 1 231 ? -22.284 21.700 30.949 1.00 96.81 231 GLN A CA 1
ATOM 1790 C C . GLN A 1 231 ? -23.402 22.555 31.559 1.00 96.81 231 GLN A C 1
ATOM 1792 O O . GLN A 1 231 ? -23.503 22.631 32.785 1.00 96.81 231 GLN A O 1
ATOM 1797 N N . LYS A 1 232 ? -24.286 23.132 30.733 1.00 96.81 232 LYS A N 1
ATOM 1798 C CA . LYS A 1 232 ? -25.469 23.866 31.217 1.00 96.81 232 LYS A CA 1
ATOM 1799 C C . LYS A 1 232 ? -26.401 22.967 32.034 1.00 96.81 232 LYS A C 1
ATOM 1801 O O . LYS A 1 232 ? -26.860 23.379 33.094 1.00 96.81 232 LYS A O 1
ATOM 1806 N N . LEU A 1 233 ? -26.628 21.722 31.608 1.00 96.56 233 LEU A N 1
ATOM 1807 C CA . LEU A 1 233 ? -27.421 20.746 32.366 1.00 96.56 233 LEU A CA 1
ATOM 1808 C C . LEU A 1 233 ? -26.776 20.370 33.704 1.00 96.56 233 LEU A C 1
ATOM 1810 O O . LEU A 1 233 ? -27.493 20.175 34.684 1.00 96.56 233 LEU A O 1
ATOM 1814 N N . ARG A 1 234 ? -25.444 20.245 33.768 1.00 95.81 234 ARG A N 1
ATOM 1815 C CA . ARG A 1 234 ? -24.730 20.025 35.038 1.00 95.81 234 ARG A CA 1
ATOM 1816 C C . ARG A 1 234 ? -24.889 21.220 35.973 1.00 95.81 234 ARG A C 1
ATOM 1818 O O . ARG A 1 234 ? -25.194 21.015 37.141 1.00 95.81 234 ARG A O 1
ATOM 1825 N N . GLN A 1 235 ? -24.731 22.444 35.463 1.00 96.44 235 GLN A N 1
ATOM 1826 C CA . GLN A 1 235 ? -24.934 23.667 36.248 1.00 96.44 235 GLN A CA 1
ATOM 1827 C C . GLN A 1 235 ? -26.376 23.780 36.753 1.00 96.44 235 GLN A C 1
ATOM 1829 O O . GLN A 1 235 ? -26.584 24.032 37.934 1.00 96.44 235 GLN A O 1
ATOM 1834 N N . TRP A 1 236 ? -27.366 23.521 35.896 1.00 96.38 236 TRP A N 1
ATOM 1835 C CA . TRP A 1 236 ? -28.777 23.534 36.282 1.00 96.38 236 TRP A CA 1
ATOM 1836 C C . TRP A 1 236 ? -29.088 22.479 37.350 1.00 96.38 236 TRP A C 1
ATOM 1838 O O . TRP A 1 236 ? -29.732 22.793 38.346 1.00 96.38 236 TRP A O 1
ATOM 1848 N N . ARG A 1 237 ? -28.572 21.248 37.207 1.00 95.00 237 ARG A N 1
ATOM 1849 C CA . ARG A 1 237 ? -28.701 20.201 38.237 1.00 95.00 237 ARG A CA 1
ATOM 1850 C C . ARG A 1 237 ? -28.067 20.617 39.563 1.00 95.00 237 ARG A C 1
ATOM 1852 O O . ARG A 1 237 ? -28.680 20.415 40.603 1.00 95.00 237 ARG A O 1
ATOM 1859 N N . ALA A 1 238 ? -26.881 21.222 39.528 1.00 94.31 238 ALA A N 1
ATOM 1860 C CA . ALA A 1 238 ? -26.221 21.728 40.729 1.00 94.31 238 ALA A CA 1
ATOM 1861 C C . ALA A 1 238 ? -27.030 22.853 41.401 1.00 94.31 238 ALA A C 1
ATOM 1863 O O . ALA A 1 238 ? -27.165 22.862 42.619 1.00 94.31 238 ALA A O 1
ATOM 1864 N N . GLN A 1 239 ? -27.618 23.765 40.621 1.00 93.62 239 GLN A N 1
ATOM 1865 C CA . GLN A 1 239 ? -28.497 24.820 41.138 1.00 93.62 239 GLN A CA 1
ATOM 1866 C C . GLN A 1 239 ? -29.787 24.256 41.745 1.00 93.62 239 GLN A C 1
ATOM 1868 O O . GLN A 1 239 ? -30.197 24.708 42.809 1.00 93.62 239 GLN A O 1
ATOM 1873 N N . GLN A 1 240 ? -30.414 23.268 41.101 1.00 92.94 240 GLN A N 1
ATOM 1874 C CA . GLN A 1 240 ? -31.608 22.591 41.622 1.00 92.94 240 GLN A CA 1
ATOM 1875 C C . GLN A 1 240 ? -31.322 21.855 42.933 1.00 92.94 240 GLN A C 1
ATOM 1877 O O . GLN A 1 240 ? -32.087 21.970 43.885 1.00 92.94 240 GLN A O 1
ATOM 1882 N N . GLU A 1 241 ? -30.199 21.143 43.008 1.00 90.75 241 GLU A N 1
ATOM 1883 C CA . GLU A 1 241 ? -29.742 20.491 44.236 1.00 90.75 241 GLU A CA 1
ATOM 1884 C C . GLU A 1 241 ? -29.480 21.517 45.349 1.00 90.75 241 GLU A C 1
ATOM 1886 O O . GLU A 1 241 ? -29.913 21.323 46.482 1.00 90.75 241 GLU A O 1
ATOM 1891 N N . GLN A 1 242 ? -28.850 22.651 45.027 1.00 89.25 242 GLN A N 1
ATOM 1892 C CA . GLN A 1 242 ? -28.646 23.733 45.989 1.00 89.25 242 GLN A CA 1
ATOM 1893 C C . GLN A 1 242 ? -29.973 24.335 46.474 1.00 89.25 242 GLN A C 1
ATOM 1895 O O . GLN A 1 242 ? -30.116 24.601 47.662 1.00 89.25 242 GLN A O 1
ATOM 1900 N N . GLN A 1 243 ? -30.958 24.530 45.590 1.00 86.81 243 GLN A N 1
ATOM 1901 C CA . GLN A 1 243 ? -32.283 25.017 45.988 1.00 86.81 243 GLN A CA 1
ATOM 1902 C C . GLN A 1 243 ? -33.027 24.023 46.879 1.00 86.81 243 GLN A C 1
ATOM 1904 O O . GLN A 1 243 ? -33.693 24.444 47.817 1.00 86.81 243 GLN A O 1
ATOM 1909 N N . ARG A 1 244 ? -32.891 22.713 46.635 1.00 82.56 244 ARG A N 1
ATOM 1910 C CA . ARG A 1 244 ? -33.443 21.690 47.532 1.00 82.56 244 ARG A CA 1
ATOM 1911 C C . ARG A 1 244 ? -32.793 21.725 48.908 1.00 82.56 244 ARG A C 1
ATOM 1913 O O . ARG A 1 244 ? -33.512 21.684 49.893 1.00 82.56 244 ARG A O 1
ATOM 1920 N N . ARG A 1 245 ? -31.465 21.854 48.974 1.00 79.44 245 ARG A N 1
ATOM 1921 C CA . ARG A 1 245 ? -30.736 21.984 50.245 1.00 79.44 245 ARG A CA 1
ATOM 1922 C C . ARG A 1 245 ? -31.163 23.229 51.020 1.00 79.44 245 ARG A C 1
ATOM 1924 O O . ARG A 1 245 ? -31.474 23.122 52.193 1.00 79.44 245 ARG A O 1
ATOM 1931 N N . ASN A 1 246 ? -31.268 24.372 50.343 1.00 74.00 246 ASN A N 1
ATOM 1932 C CA . ASN A 1 246 ? -31.720 25.618 50.966 1.00 74.00 246 ASN A CA 1
ATOM 1933 C C . ASN A 1 246 ? -33.224 25.600 51.329 1.00 74.00 246 ASN A C 1
ATOM 1935 O O . ASN A 1 246 ? -33.644 26.346 52.201 1.00 74.00 246 ASN A O 1
ATOM 1939 N N . GLY A 1 247 ? -34.048 24.797 50.643 1.00 61.19 247 GLY A N 1
ATOM 1940 C CA . GLY A 1 247 ? -35.477 24.626 50.941 1.00 61.19 247 GLY A CA 1
ATOM 1941 C C . GLY A 1 247 ? -35.773 23.575 52.019 1.00 61.19 247 GLY A C 1
ATOM 1942 O O . GLY A 1 247 ? -36.844 23.613 52.621 1.00 61.19 247 GLY A O 1
ATOM 1943 N N . ASP A 1 248 ? -34.840 22.657 52.284 1.00 53.66 248 ASP A N 1
ATOM 1944 C CA . ASP A 1 248 ? -34.904 21.757 53.440 1.00 53.66 248 ASP A CA 1
ATOM 1945 C C . ASP A 1 248 ? -34.603 22.504 54.757 1.00 53.66 248 ASP A C 1
ATOM 1947 O O . ASP A 1 248 ? -35.186 22.134 55.774 1.00 53.66 248 ASP A O 1
ATOM 1951 N N . ASP A 1 249 ? -33.839 23.609 54.738 1.00 52.25 249 ASP A N 1
ATOM 1952 C CA . ASP A 1 249 ? -33.660 24.489 55.913 1.00 52.25 249 ASP A CA 1
ATOM 1953 C C . ASP A 1 249 ? -34.992 25.146 56.356 1.00 52.25 249 ASP A C 1
ATOM 1955 O O . ASP A 1 249 ? -35.261 25.280 57.551 1.00 52.25 249 ASP A O 1
ATOM 1959 N N . ASP A 1 250 ? -35.892 25.474 55.418 1.00 49.41 250 ASP A N 1
ATOM 1960 C CA . ASP A 1 250 ? -37.240 25.991 55.727 1.00 49.41 250 ASP A CA 1
ATOM 1961 C C . ASP A 1 250 ? -38.244 24.871 56.081 1.00 49.41 250 ASP A C 1
ATOM 1963 O O . ASP A 1 250 ? -39.246 25.102 56.768 1.00 49.41 250 ASP A O 1
ATOM 1967 N N . GLN A 1 251 ? -37.993 23.629 55.647 1.00 48.78 251 GLN A N 1
ATOM 1968 C CA . GLN A 1 251 ? -38.860 22.479 55.930 1.00 48.78 251 GLN A CA 1
ATOM 1969 C C . GLN A 1 251 ? -38.483 21.737 57.229 1.00 48.78 251 GLN A C 1
ATOM 1971 O O . GLN A 1 251 ? -39.335 21.048 57.803 1.00 48.78 251 GLN A O 1
ATOM 1976 N N . GLU A 1 252 ? -37.270 21.926 57.755 1.00 43.78 252 GLU A N 1
ATOM 1977 C CA . GLU A 1 252 ? -36.871 21.492 59.103 1.00 43.78 252 GLU A CA 1
ATOM 1978 C C . GLU A 1 252 ? -37.617 22.282 60.205 1.00 43.78 252 GLU A C 1
ATOM 1980 O O . GLU A 1 252 ? -37.982 21.729 61.250 1.00 43.78 252 GLU A O 1
ATOM 1985 N N . ILE A 1 253 ? -38.007 23.534 59.932 1.00 49.50 253 ILE A N 1
ATOM 1986 C CA . ILE A 1 253 ? -38.865 24.336 60.826 1.00 49.50 253 ILE A CA 1
ATOM 1987 C C . ILE A 1 253 ? -40.333 23.858 60.791 1.00 49.50 253 ILE A C 1
ATOM 1989 O O . ILE A 1 253 ? -41.042 23.931 61.793 1.00 49.50 253 ILE A O 1
ATOM 1993 N N . ALA A 1 254 ? -40.808 23.293 59.676 1.00 46.44 254 ALA A N 1
ATOM 1994 C CA . ALA A 1 254 ? -42.178 22.771 59.577 1.00 46.44 254 ALA A CA 1
ATOM 1995 C C . ALA A 1 254 ? -42.333 21.345 60.144 1.00 46.44 254 ALA A C 1
ATOM 1997 O O . ALA A 1 254 ? -43.387 21.001 60.685 1.00 46.44 254 ALA A O 1
ATOM 1998 N N . ARG A 1 255 ? -41.289 20.504 60.065 1.00 45.66 255 ARG A N 1
ATOM 1999 C CA . ARG A 1 255 ? -41.302 19.151 60.658 1.00 45.66 255 ARG A CA 1
ATOM 2000 C C . ARG A 1 255 ? -41.118 19.157 62.180 1.00 45.66 255 ARG A C 1
ATOM 2002 O O . ARG A 1 255 ? -41.504 18.189 62.828 1.00 45.66 255 ARG A O 1
ATOM 2009 N N . SER A 1 256 ? -40.624 20.249 62.763 1.00 45.66 256 SER A N 1
ATOM 2010 C CA . SER A 1 256 ? -40.459 20.401 64.217 1.00 45.66 256 SER A CA 1
ATOM 2011 C C . SER A 1 256 ? -41.736 20.799 64.977 1.00 45.66 256 SER A C 1
ATOM 2013 O O . SER A 1 256 ? -41.723 20.804 66.207 1.00 45.66 256 SER A O 1
ATOM 2015 N N . LEU A 1 257 ? -42.870 21.039 64.300 1.00 48.94 257 LEU A N 1
ATOM 2016 C CA . LEU A 1 257 ? -44.149 21.350 64.967 1.00 48.94 257 LEU A CA 1
ATOM 2017 C C . LEU A 1 257 ? -45.117 20.156 65.086 1.00 48.94 257 LEU A C 1
ATOM 2019 O O . LEU A 1 257 ? -46.212 20.307 65.619 1.00 48.94 257 LEU A O 1
ATOM 2023 N N . SER A 1 258 ? -44.739 18.963 64.612 1.00 44.69 258 SER A N 1
ATOM 2024 C CA . SER A 1 258 ? -45.646 17.804 64.553 1.00 44.69 258 SER A CA 1
ATOM 2025 C C . SER A 1 258 ? -45.090 16.541 65.209 1.00 44.69 258 SER A C 1
ATOM 2027 O O . SER A 1 258 ? -45.222 15.471 64.637 1.00 44.69 258 SER A O 1
ATOM 2029 N N . THR A 1 259 ? -44.511 16.632 66.408 1.00 39.44 259 THR A N 1
ATOM 2030 C CA . THR A 1 259 ? -44.434 15.490 67.344 1.00 39.44 259 THR A CA 1
ATOM 2031 C C . THR A 1 259 ? -44.192 15.987 68.769 1.00 39.44 259 THR A C 1
ATOM 2033 O O . THR A 1 259 ? -43.062 16.052 69.245 1.00 39.44 259 THR A O 1
ATOM 2036 N N . THR A 1 260 ? -45.266 16.315 69.484 1.00 40.12 260 THR A N 1
ATOM 2037 C CA . THR A 1 260 ? -45.301 16.262 70.948 1.00 40.12 260 THR A CA 1
ATOM 2038 C C . THR A 1 260 ? -45.734 14.859 71.373 1.00 40.12 260 THR A C 1
ATOM 2040 O O . THR A 1 260 ? -46.921 14.582 71.490 1.00 40.12 260 THR A O 1
ATOM 2043 N N . ALA A 1 261 ? -44.775 13.964 71.616 1.00 34.41 261 ALA A N 1
ATOM 2044 C CA . ALA A 1 261 ? -44.953 12.838 72.536 1.00 34.41 261 ALA A CA 1
ATOM 2045 C C . ALA A 1 261 ? -43.594 12.222 72.912 1.00 34.41 261 ALA A C 1
ATOM 2047 O O . ALA A 1 261 ? -43.008 11.470 72.145 1.00 34.41 261 ALA A O 1
ATOM 2048 N N . ALA A 1 262 ? -43.163 12.548 74.133 1.00 33.22 262 ALA A N 1
ATOM 2049 C CA . ALA A 1 262 ? -42.294 11.769 75.019 1.00 33.22 262 ALA A CA 1
ATOM 2050 C C . ALA A 1 262 ? -40.832 11.467 74.600 1.00 33.22 262 ALA A C 1
ATOM 2052 O O . ALA A 1 262 ? -40.516 10.472 73.958 1.00 33.22 262 ALA A O 1
ATOM 2053 N N . ALA A 1 263 ? -39.943 12.327 75.113 1.00 35.72 263 ALA A N 1
ATOM 2054 C CA . ALA A 1 263 ? -38.777 12.023 75.968 1.00 35.72 263 ALA A CA 1
ATOM 2055 C C . ALA A 1 263 ? -38.674 10.558 76.492 1.00 35.72 263 ALA A C 1
ATOM 2057 O O . ALA A 1 263 ? -39.691 9.958 76.816 1.00 35.72 263 ALA A O 1
ATOM 2058 N N . ASP A 1 264 ? -37.517 9.928 76.731 1.00 36.59 264 ASP A N 1
ATOM 2059 C CA . ASP A 1 264 ? -36.198 10.445 77.113 1.00 36.59 264 ASP A CA 1
ATOM 2060 C C . ASP A 1 264 ? -35.177 9.274 77.256 1.00 36.59 264 ASP A C 1
ATOM 2062 O O . ASP A 1 264 ? -35.567 8.197 77.703 1.00 36.59 264 ASP A O 1
ATOM 2066 N N . LYS A 1 265 ? -33.876 9.568 77.050 1.00 43.41 265 LYS A N 1
ATOM 2067 C CA . LYS A 1 265 ? -32.658 8.966 77.680 1.00 43.41 265 LYS A CA 1
ATOM 2068 C C . LYS A 1 265 ? -32.248 7.530 77.258 1.00 43.41 265 LYS A C 1
ATOM 2070 O O . LYS A 1 265 ? -33.051 6.616 77.250 1.00 43.41 265 LYS A O 1
ATOM 2075 N N . ASN A 1 266 ? -30.982 7.210 76.960 1.00 33.53 266 ASN A N 1
ATOM 2076 C CA . ASN A 1 266 ? -29.733 7.723 77.527 1.00 33.53 266 ASN A CA 1
ATOM 2077 C C . ASN A 1 266 ? -28.509 7.459 76.615 1.00 33.53 266 ASN A C 1
ATOM 2079 O O . ASN A 1 266 ? -28.509 6.558 75.782 1.00 33.53 266 ASN A O 1
ATOM 2083 N N . ALA A 1 267 ? -27.471 8.266 76.832 1.00 36.16 267 ALA A N 1
ATOM 2084 C CA . ALA A 1 267 ? -26.201 8.357 76.113 1.00 36.16 267 ALA A CA 1
ATOM 2085 C C . ALA A 1 267 ? -25.301 7.099 76.167 1.00 36.16 267 ALA A C 1
ATOM 2087 O O . ALA A 1 267 ? -25.401 6.311 77.107 1.00 36.16 267 ALA A O 1
ATOM 2088 N N . THR A 1 268 ? -24.306 7.004 75.264 1.00 38.62 268 THR A N 1
ATOM 2089 C CA . THR A 1 268 ? -22.865 7.239 75.576 1.00 38.62 268 THR A CA 1
ATOM 2090 C C . THR A 1 268 ? -21.928 6.667 74.488 1.00 38.62 268 THR A C 1
ATOM 2092 O O . THR A 1 268 ? -21.793 5.457 74.395 1.00 38.62 268 THR A O 1
ATOM 2095 N N . SER A 1 269 ? -21.216 7.573 73.784 1.00 37.31 269 SER A N 1
ATOM 2096 C CA . SER A 1 269 ? -19.783 7.509 73.382 1.00 37.31 269 SER A CA 1
ATOM 2097 C C . SER A 1 269 ? -19.328 6.409 72.383 1.00 37.31 269 SER A C 1
ATOM 2099 O O . SER A 1 269 ? -19.814 5.294 72.409 1.00 37.31 269 SER A O 1
ATOM 2101 N N . ILE A 1 270 ? -18.396 6.596 71.439 1.00 38.66 270 ILE A N 1
ATOM 2102 C CA . ILE A 1 270 ? -17.127 7.338 71.454 1.00 38.66 270 ILE A CA 1
ATOM 2103 C C . ILE A 1 270 ? -16.777 7.776 70.020 1.00 38.66 270 ILE A C 1
ATOM 2105 O O . ILE A 1 270 ? -16.785 6.974 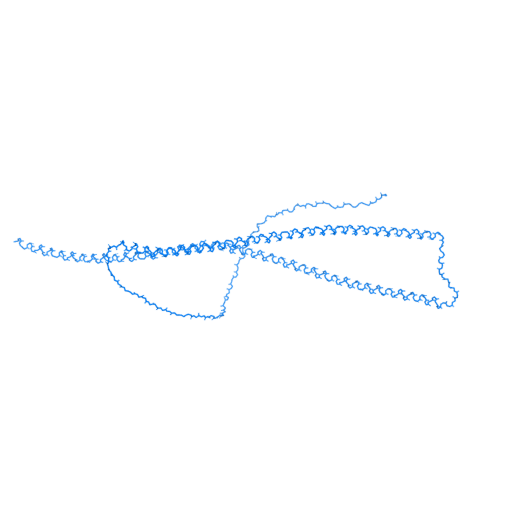69.087 1.00 38.66 270 ILE A O 1
ATOM 2109 N N . LEU A 1 271 ? -16.378 9.040 69.889 1.00 40.03 271 LEU A N 1
ATOM 2110 C CA . LEU A 1 271 ? -15.541 9.561 68.813 1.00 40.03 271 LEU A CA 1
ATOM 2111 C C . LEU A 1 271 ? -14.069 9.415 69.251 1.00 40.03 271 LEU A C 1
ATOM 2113 O O . LEU A 1 271 ? -13.700 9.939 70.299 1.00 40.03 271 LEU A O 1
ATOM 2117 N N . ALA A 1 272 ? -13.232 8.737 68.467 1.00 33.69 272 ALA A N 1
ATOM 2118 C CA . ALA A 1 272 ? -11.766 8.815 68.536 1.00 33.69 272 ALA A CA 1
ATOM 2119 C C . ALA A 1 272 ? -11.231 8.421 67.146 1.00 33.69 272 ALA A C 1
ATOM 2121 O O . ALA A 1 272 ? -11.388 7.284 66.721 1.00 33.69 272 ALA A O 1
ATOM 2122 N N . VAL A 1 273 ? -10.878 9.376 66.281 1.00 34.16 273 VAL A N 1
ATOM 2123 C CA . VAL A 1 273 ? -9.532 9.968 66.173 1.00 34.16 273 VAL A CA 1
ATOM 2124 C C . VAL A 1 273 ? -8.453 8.889 66.037 1.00 34.16 273 VAL A C 1
ATOM 2126 O O . VAL A 1 273 ? -8.038 8.323 67.040 1.00 34.16 273 VAL A O 1
ATOM 2129 N N . LEU A 1 274 ? -7.925 8.691 64.823 1.00 32.41 274 LEU A N 1
ATOM 2130 C CA . LEU A 1 274 ? -6.504 8.960 64.601 1.00 32.41 274 LEU A CA 1
ATOM 2131 C C . LEU A 1 274 ? -6.175 9.164 63.118 1.00 32.41 274 LEU A C 1
ATOM 2133 O O . LEU A 1 274 ? -6.544 8.399 62.233 1.00 32.41 274 LEU A O 1
ATOM 2137 N N . ASP A 1 275 ? -5.465 10.259 62.933 1.00 30.16 275 ASP A N 1
ATOM 2138 C CA . ASP A 1 275 ? -4.779 10.755 61.762 1.00 30.16 275 ASP A CA 1
ATOM 2139 C C . ASP A 1 275 ? -3.506 9.925 61.469 1.00 30.16 275 ASP A C 1
ATOM 2141 O O . ASP A 1 275 ? -2.928 9.319 62.376 1.00 30.16 275 ASP A O 1
ATOM 2145 N N . LYS A 1 276 ? -3.019 10.057 60.227 1.00 36.78 276 LYS A N 1
ATOM 2146 C CA . LYS A 1 276 ? -1.598 10.100 59.825 1.00 36.78 276 LYS A CA 1
ATOM 2147 C C . LYS A 1 276 ? -0.950 8.939 59.034 1.00 36.78 276 LYS A C 1
ATOM 2149 O O . LYS A 1 276 ? -0.818 7.800 59.468 1.00 36.78 276 LYS A O 1
ATOM 2154 N N . SER A 1 277 ? -0.342 9.406 57.931 1.00 31.94 277 SER A N 1
ATOM 2155 C CA . SER A 1 277 ? 0.909 9.018 57.239 1.00 31.94 277 SER A CA 1
ATOM 2156 C C . SER A 1 277 ? 0.950 7.909 56.174 1.00 31.94 277 SER A C 1
ATOM 2158 O O . SER A 1 277 ? 1.041 6.727 56.470 1.00 31.94 277 SER A O 1
ATOM 2160 N N . ASN A 1 278 ? 1.034 8.371 54.916 1.00 34.16 278 ASN A N 1
ATOM 2161 C CA . ASN A 1 278 ? 2.130 8.181 53.944 1.00 34.16 278 ASN A CA 1
ATOM 2162 C C . ASN A 1 278 ? 3.124 7.014 54.144 1.00 34.16 278 ASN A C 1
ATOM 2164 O O . ASN A 1 278 ? 3.881 7.026 55.111 1.00 34.16 278 ASN A O 1
ATOM 2168 N N . SER A 1 279 ? 3.339 6.224 53.081 1.00 32.88 279 SER A N 1
ATOM 2169 C CA . SER A 1 279 ? 4.670 6.077 52.459 1.00 32.88 279 SER A CA 1
ATOM 2170 C C . SER A 1 279 ? 4.589 5.567 51.006 1.00 32.88 279 SER A C 1
ATOM 2172 O O . SER A 1 279 ? 3.648 4.892 50.597 1.00 32.88 279 SER A O 1
ATOM 2174 N N . VAL A 1 280 ? 5.586 5.983 50.227 1.00 32.22 280 VAL A N 1
ATOM 2175 C CA . VAL A 1 280 ? 5.864 5.730 48.804 1.00 32.22 280 VAL A CA 1
ATOM 2176 C C . VAL A 1 280 ? 7.128 4.853 48.703 1.00 32.22 280 VAL A C 1
ATOM 2178 O O . VAL A 1 280 ? 7.924 4.864 49.640 1.00 32.22 280 VAL A O 1
ATOM 2181 N N . ALA A 1 281 ? 7.331 4.231 47.526 1.00 29.34 281 ALA A N 1
ATOM 2182 C CA . ALA A 1 281 ? 8.495 3.475 46.998 1.00 29.34 281 ALA A CA 1
ATOM 2183 C C . ALA A 1 281 ? 8.326 1.943 47.100 1.00 29.34 281 ALA A C 1
ATOM 2185 O O . ALA A 1 281 ? 8.004 1.436 48.164 1.00 29.34 281 ALA A O 1
ATOM 2186 N N . GLY A 1 282 ? 8.370 1.155 46.011 1.00 28.02 282 GLY A N 1
ATOM 2187 C CA . GLY A 1 282 ? 9.475 0.972 45.040 1.00 28.02 282 GLY A CA 1
ATOM 2188 C C . GLY A 1 282 ? 10.397 -0.145 45.575 1.00 28.02 282 GLY A C 1
ATOM 2189 O O . GLY A 1 282 ? 10.644 -0.160 46.768 1.00 28.02 282 GLY A O 1
ATOM 2190 N N . SER A 1 283 ? 10.950 -1.128 44.866 1.00 30.86 283 SER A N 1
ATOM 2191 C CA . SER A 1 283 ? 11.002 -1.564 43.471 1.00 30.86 283 SER A CA 1
ATOM 2192 C C . SER A 1 283 ? 11.426 -3.057 43.474 1.00 30.86 283 SER A C 1
ATOM 2194 O O . SER A 1 283 ? 12.000 -3.523 44.452 1.00 30.86 283 SER A O 1
ATOM 2196 N N . GLU A 1 284 ? 11.191 -3.746 42.354 1.00 31.81 284 GLU A N 1
ATOM 2197 C CA . GLU A 1 284 ? 12.067 -4.747 41.705 1.00 31.81 284 GLU A CA 1
ATOM 2198 C C . GLU A 1 284 ? 12.454 -6.136 42.287 1.00 31.81 284 GLU A C 1
ATOM 2200 O O . GLU A 1 284 ? 13.036 -6.299 43.353 1.00 31.81 284 GLU A O 1
ATOM 2205 N N . THR A 1 285 ? 12.345 -7.099 41.351 1.00 28.17 285 THR A N 1
ATOM 2206 C CA . THR A 1 285 ? 13.230 -8.248 41.030 1.00 28.17 285 THR A CA 1
ATOM 2207 C C . THR A 1 285 ? 13.198 -9.551 41.840 1.00 28.17 285 THR A C 1
ATOM 2209 O O . THR A 1 285 ? 13.448 -9.573 43.036 1.00 28.17 285 THR A O 1
ATOM 2212 N N . GLY A 1 286 ? 13.064 -10.673 41.103 1.00 29.88 286 GLY A N 1
ATOM 2213 C CA . GLY A 1 286 ? 13.794 -11.911 41.419 1.00 29.88 286 GLY A CA 1
ATOM 2214 C C . GLY A 1 286 ? 13.080 -13.263 41.234 1.00 29.88 286 GLY A C 1
ATOM 2215 O O . GLY A 1 286 ? 12.591 -13.816 42.203 1.00 29.88 286 GLY A O 1
ATOM 2216 N N . THR A 1 287 ? 13.156 -13.807 40.012 1.00 29.81 287 THR A N 1
ATOM 2217 C CA . THR A 1 287 ? 13.569 -15.197 39.671 1.00 29.81 287 THR A CA 1
ATOM 2218 C C . THR A 1 287 ? 12.715 -16.447 40.009 1.00 29.81 287 THR A C 1
ATOM 2220 O O . THR A 1 287 ? 12.384 -16.732 41.150 1.00 29.81 287 THR A O 1
ATOM 2223 N N . ASP A 1 288 ? 12.569 -17.263 38.951 1.00 26.58 288 ASP A N 1
ATOM 2224 C CA . ASP A 1 288 ? 12.534 -18.740 38.861 1.00 26.58 288 ASP A CA 1
ATOM 2225 C C . ASP A 1 288 ? 11.295 -19.556 39.281 1.00 26.58 288 ASP A C 1
ATOM 2227 O O . ASP A 1 288 ? 10.986 -19.724 40.455 1.00 26.58 288 ASP A O 1
ATOM 2231 N N . SER A 1 289 ? 10.656 -20.215 38.300 1.00 32.66 289 SER A N 1
ATOM 2232 C CA . SER A 1 289 ? 10.831 -21.665 38.079 1.00 32.66 289 SER A CA 1
ATOM 2233 C C . SER A 1 289 ? 9.905 -22.209 36.968 1.00 32.66 289 SER A C 1
ATOM 2235 O O . SER A 1 289 ? 8.734 -21.849 36.849 1.00 32.66 289 SER A O 1
ATOM 2237 N N . SER A 1 290 ? 10.485 -23.096 36.157 1.00 29.17 290 SER A N 1
ATOM 2238 C CA . SER A 1 290 ? 9.925 -24.004 35.129 1.00 29.17 290 SER A CA 1
ATOM 2239 C C . SER A 1 290 ? 9.074 -25.141 35.777 1.00 29.17 290 SER A C 1
ATOM 2241 O O . SER A 1 290 ? 8.939 -25.118 37.000 1.00 29.17 290 SER A O 1
ATOM 2243 N N . PRO A 1 291 ? 8.571 -26.211 35.098 1.00 45.97 291 PRO A N 1
ATOM 2244 C CA . PRO A 1 291 ? 8.560 -26.545 33.667 1.00 45.97 291 PRO A CA 1
ATOM 2245 C C . PRO A 1 291 ? 7.218 -27.090 33.092 1.00 45.97 291 PRO A C 1
ATOM 2247 O O . PRO A 1 291 ? 6.323 -27.542 33.797 1.00 45.97 291 PRO A O 1
ATOM 2250 N N . ASP A 1 292 ? 7.151 -27.057 31.757 1.00 28.02 292 ASP A N 1
ATOM 2251 C CA . ASP A 1 292 ? 6.766 -28.133 30.821 1.00 28.02 292 ASP A CA 1
ATOM 2252 C C . ASP A 1 292 ? 5.490 -28.984 31.043 1.00 28.02 292 ASP A C 1
ATOM 2254 O O . ASP A 1 292 ? 5.334 -29.681 32.046 1.00 28.02 292 ASP A O 1
ATOM 2258 N N . LYS A 1 293 ? 4.632 -29.030 30.005 1.00 38.28 293 LYS A N 1
ATOM 2259 C CA . LYS A 1 293 ? 4.064 -30.283 29.469 1.00 38.28 293 LYS A CA 1
ATOM 2260 C C . LYS A 1 293 ? 3.344 -30.094 28.131 1.00 38.28 293 LYS A C 1
ATOM 2262 O O . LYS A 1 293 ? 2.286 -29.476 28.012 1.00 38.28 293 LYS A O 1
ATOM 2267 N N . GLU A 1 294 ? 3.953 -30.725 27.138 1.00 33.22 294 GLU A N 1
ATOM 2268 C CA . GLU A 1 294 ? 3.424 -31.187 25.862 1.00 33.22 294 GLU A CA 1
ATOM 2269 C C . GLU A 1 294 ? 1.970 -31.694 25.849 1.00 33.22 294 GLU A C 1
ATOM 2271 O O . GLU A 1 294 ? 1.492 -32.393 26.741 1.00 33.22 294 GLU A O 1
ATOM 2276 N N . GLY A 1 295 ? 1.355 -31.535 24.671 1.00 32.06 295 GLY A N 1
ATOM 2277 C CA . GLY A 1 295 ? 0.668 -32.662 24.040 1.00 32.06 295 GLY A CA 1
ATOM 2278 C C . GLY A 1 295 ? -0.850 -32.552 23.912 1.00 32.06 295 GLY A C 1
ATOM 2279 O O . GLY A 1 295 ? -1.595 -32.911 24.816 1.00 32.06 295 GLY A O 1
ATOM 2280 N N . ARG A 1 296 ? -1.314 -32.217 22.698 1.00 34.44 296 ARG A N 1
ATOM 2281 C CA . ARG A 1 296 ? -2.171 -33.075 21.837 1.00 34.44 296 ARG A CA 1
ATOM 2282 C C . ARG A 1 296 ? -2.867 -32.238 20.760 1.00 34.44 296 ARG A C 1
ATOM 228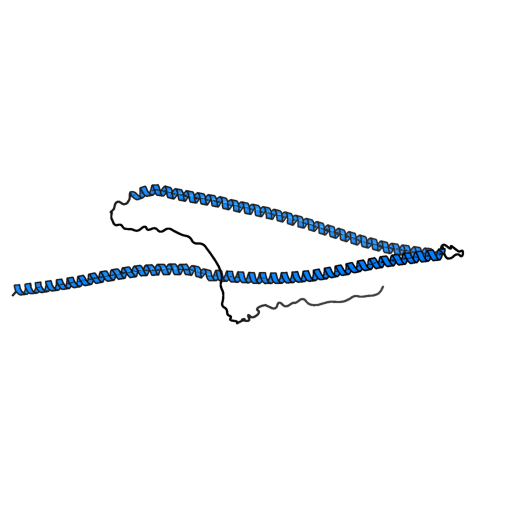4 O O . ARG A 1 296 ? -3.908 -31.621 20.971 1.00 34.44 296 ARG A O 1
ATOM 2291 N N . LYS A 1 297 ? -2.319 -32.292 19.542 1.00 41.84 297 LYS A N 1
ATOM 2292 C CA . LYS A 1 297 ? -2.978 -31.808 18.322 1.00 41.84 297 LYS A CA 1
ATOM 2293 C C . LYS A 1 297 ? -4.168 -32.720 17.992 1.00 41.84 297 LYS A C 1
ATOM 2295 O O . LYS A 1 297 ? -3.978 -33.851 17.552 1.00 41.84 297 LYS A O 1
ATOM 2300 N N . LYS A 1 298 ? -5.402 -32.231 18.152 1.00 47.56 298 LYS A N 1
ATOM 2301 C CA . LYS A 1 298 ? -6.596 -32.874 17.576 1.00 47.56 298 LYS A CA 1
ATOM 2302 C C . LYS A 1 298 ? -6.725 -32.456 16.108 1.00 47.56 298 LYS A C 1
ATOM 2304 O O . LYS A 1 298 ? -6.967 -31.289 15.808 1.00 47.56 298 LYS A O 1
ATOM 2309 N N . LYS A 1 299 ? -6.562 -33.413 15.189 1.00 52.00 299 LYS A N 1
ATOM 2310 C CA . LYS A 1 299 ? -6.842 -33.248 13.753 1.00 52.00 299 LYS A CA 1
ATOM 2311 C C . LYS A 1 299 ? -8.335 -32.941 13.568 1.00 52.00 299 LYS A C 1
ATOM 2313 O O . LYS A 1 299 ? -9.166 -33.816 13.799 1.00 52.00 299 LYS A O 1
ATOM 2318 N N . LYS A 1 300 ? -8.686 -31.721 13.148 1.00 57.03 300 LYS A N 1
ATOM 2319 C CA . LYS A 1 300 ? -10.036 -31.408 12.653 1.00 57.03 300 LYS A CA 1
ATOM 2320 C C . LYS A 1 300 ? -10.072 -31.609 11.138 1.00 57.03 300 LYS A C 1
ATOM 2322 O O . LYS A 1 300 ? -9.203 -31.137 10.409 1.00 57.03 300 LYS A O 1
ATOM 2327 N N . LYS A 1 301 ? -11.062 -32.391 10.711 1.00 58.88 301 LYS A N 1
ATOM 2328 C CA . LYS A 1 301 ? -11.361 -32.778 9.332 1.00 58.88 301 LYS A CA 1
ATOM 2329 C C . LYS A 1 301 ? -11.602 -31.523 8.484 1.00 58.88 301 LYS A C 1
ATOM 2331 O O . LYS A 1 301 ? -12.274 -30.597 8.931 1.00 58.88 301 LYS A O 1
ATOM 2336 N N . ARG A 1 302 ? -11.043 -31.496 7.272 1.00 54.81 302 ARG A N 1
ATOM 2337 C CA . ARG A 1 302 ? -11.274 -30.435 6.285 1.00 54.81 302 ARG A CA 1
ATOM 2338 C C . ARG A 1 302 ? -12.718 -30.529 5.781 1.00 54.81 302 ARG A C 1
ATOM 2340 O O . ARG A 1 302 ? -13.053 -31.481 5.088 1.00 54.81 302 ARG A O 1
ATOM 2347 N N . LEU A 1 303 ? -13.542 -29.547 6.129 1.00 61.22 303 LEU A N 1
ATOM 2348 C CA . LEU A 1 303 ? -14.807 -29.231 5.465 1.00 61.22 303 LEU A CA 1
ATOM 2349 C C . LEU A 1 303 ? -14.526 -28.081 4.498 1.00 61.22 303 LEU A C 1
ATOM 2351 O O . LEU A 1 303 ? -14.676 -26.919 4.852 1.00 61.22 303 LEU A O 1
ATOM 2355 N N . PHE A 1 304 ? -14.059 -28.405 3.296 1.00 63.47 304 PHE A N 1
ATOM 2356 C CA . PHE A 1 304 ? -14.108 -27.467 2.179 1.00 63.47 304 PHE A CA 1
ATOM 2357 C C . PHE A 1 304 ? -14.621 -28.217 0.950 1.00 63.47 304 PHE A C 1
ATOM 2359 O O . PHE A 1 304 ? -13.995 -29.206 0.554 1.00 63.47 304 PHE A O 1
ATOM 2366 N N . PRO A 1 305 ? -15.754 -27.798 0.363 1.00 64.38 305 PRO A N 1
ATOM 2367 C CA . PRO A 1 305 ? -16.214 -28.352 -0.896 1.00 64.38 305 PRO A CA 1
ATOM 2368 C C . PRO A 1 305 ? -15.229 -27.979 -2.009 1.00 64.38 305 PRO A C 1
ATOM 2370 O O . PRO A 1 305 ? -14.818 -26.831 -2.170 1.00 64.38 305 PRO A O 1
ATOM 2373 N N . ARG A 1 306 ? -14.822 -29.002 -2.760 1.00 58.84 306 ARG A N 1
ATOM 2374 C CA . ARG A 1 306 ? -13.950 -28.924 -3.930 1.00 58.84 306 ARG A CA 1
ATOM 2375 C C . ARG A 1 306 ? -14.755 -28.330 -5.088 1.00 58.84 306 ARG A C 1
ATOM 2377 O O . ARG A 1 306 ? -15.513 -29.051 -5.725 1.00 58.84 306 ARG A O 1
ATOM 2384 N N . ILE A 1 307 ? -14.614 -27.032 -5.347 1.00 68.12 307 ILE A N 1
ATOM 2385 C CA . ILE A 1 307 ? -15.192 -26.412 -6.545 1.00 68.12 307 ILE A CA 1
ATOM 2386 C C . ILE A 1 307 ? -14.369 -26.884 -7.750 1.00 68.12 307 ILE A C 1
ATOM 2388 O O . ILE A 1 307 ? -13.150 -26.717 -7.797 1.00 68.12 307 ILE A O 1
ATOM 2392 N N . MET A 1 308 ? -15.042 -27.559 -8.680 1.00 64.06 308 MET A N 1
ATOM 2393 C CA . MET A 1 308 ? -14.480 -28.057 -9.932 1.00 64.06 308 MET A CA 1
ATOM 2394 C C . MET A 1 308 ? -14.129 -26.891 -10.864 1.00 64.06 308 MET A C 1
ATOM 2396 O O . MET A 1 308 ? -14.969 -26.036 -11.129 1.00 64.06 308 MET A O 1
ATOM 2400 N N . MET A 1 309 ? -12.901 -26.881 -11.387 1.00 62.16 309 MET A N 1
ATOM 2401 C CA . MET A 1 309 ? -12.519 -26.038 -12.519 1.00 62.16 309 MET A CA 1
ATOM 2402 C C . MET A 1 309 ? -13.102 -26.629 -13.806 1.00 62.16 309 MET A C 1
ATOM 2404 O O . MET A 1 309 ? -12.657 -27.683 -14.254 1.00 62.16 309 MET A O 1
ATOM 2408 N N . PHE A 1 310 ? -14.063 -25.930 -14.407 1.00 60.19 310 PHE A N 1
ATOM 2409 C CA . PHE A 1 310 ? -14.510 -26.162 -15.778 1.00 60.19 310 PHE A CA 1
ATOM 2410 C C . PHE A 1 310 ? -14.330 -24.883 -16.585 1.00 60.19 310 PHE A C 1
ATOM 2412 O O . PHE A 1 310 ? -15.235 -24.065 -16.633 1.00 60.19 310 PHE A O 1
ATOM 2419 N N . PHE A 1 311 ? -13.183 -24.742 -17.250 1.00 56.09 311 PHE A N 1
ATOM 2420 C CA . PHE A 1 311 ? -13.140 -24.113 -18.566 1.00 56.09 311 PHE A CA 1
ATOM 2421 C C . PHE A 1 311 ? -12.150 -24.871 -19.445 1.00 56.09 311 PHE A C 1
ATOM 2423 O O . PHE A 1 311 ? -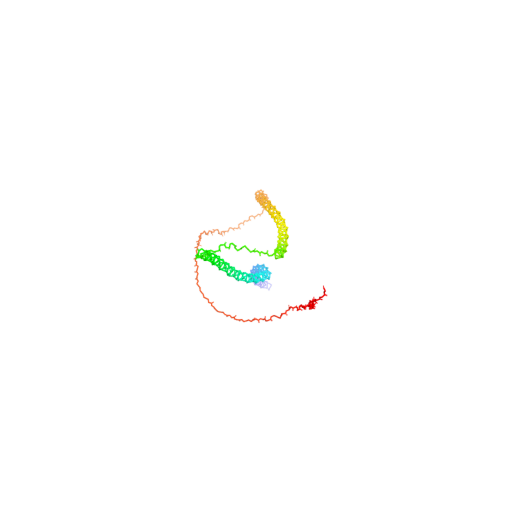11.000 -25.132 -19.093 1.00 56.09 311 PHE A O 1
ATOM 2430 N N . SER A 1 312 ? -12.700 -25.319 -20.558 1.00 55.78 312 SER A N 1
ATOM 2431 C CA . SER A 1 312 ? -12.144 -26.244 -21.523 1.00 55.78 312 SER A CA 1
ATOM 2432 C C . SER A 1 312 ? -11.044 -25.588 -22.369 1.00 55.78 312 SER A C 1
ATOM 2434 O O . SER A 1 312 ? -11.176 -24.440 -22.783 1.00 55.78 312 SER A O 1
ATOM 2436 N N . LYS A 1 313 ? -10.016 -26.378 -22.729 1.00 51.66 313 LYS A N 1
ATOM 2437 C CA . LYS A 1 313 ? -9.297 -26.288 -24.027 1.00 51.66 313 LYS A CA 1
ATOM 2438 C C . LYS A 1 313 ? -10.333 -26.036 -25.142 1.00 51.66 313 LYS A C 1
ATOM 2440 O O . LYS A 1 313 ? -11.447 -26.540 -24.995 1.00 51.66 313 LYS A O 1
ATOM 2445 N N . LYS A 1 314 ? -10.084 -25.313 -26.245 1.00 45.72 314 LYS A N 1
ATOM 2446 C CA . LYS A 1 314 ? -9.294 -25.601 -27.484 1.00 45.72 314 LYS A CA 1
ATOM 2447 C C . LYS A 1 314 ? -9.439 -24.314 -28.356 1.00 45.72 314 LYS A C 1
ATOM 2449 O O . LYS A 1 314 ? -10.490 -23.696 -28.254 1.00 45.72 314 LYS A O 1
ATOM 2454 N N . ASN A 1 315 ? -8.518 -23.790 -29.171 1.00 44.66 315 ASN A N 1
ATOM 2455 C CA . ASN A 1 315 ? -7.727 -24.372 -30.260 1.00 44.66 315 ASN A CA 1
ATOM 2456 C C . ASN A 1 315 ? -6.506 -23.484 -30.582 1.00 44.66 315 ASN A C 1
ATOM 2458 O O . ASN A 1 315 ? -6.548 -22.266 -30.424 1.00 44.66 315 ASN A O 1
ATOM 2462 N N . THR A 1 316 ? -5.465 -24.115 -31.119 1.00 50.03 316 THR A N 1
ATOM 2463 C CA . THR A 1 316 ? -4.326 -23.514 -31.828 1.00 50.03 316 THR A CA 1
ATOM 2464 C C . THR A 1 316 ? -4.409 -23.845 -33.325 1.00 50.03 316 THR A C 1
ATOM 2466 O O . THR A 1 316 ? -4.903 -24.920 -33.654 1.00 50.03 316 THR A O 1
ATOM 2469 N N . LEU A 1 317 ? -3.782 -22.988 -34.148 1.00 40.31 317 LEU A N 1
ATOM 2470 C CA . LEU A 1 317 ? -3.258 -23.189 -35.520 1.00 40.31 317 LEU A CA 1
ATOM 2471 C C . LEU A 1 317 ? -4.209 -23.015 -36.719 1.00 40.31 317 LEU A C 1
ATOM 2473 O O . LEU A 1 317 ? -5.026 -23.884 -36.982 1.00 40.31 317 LEU A O 1
ATOM 2477 N N . 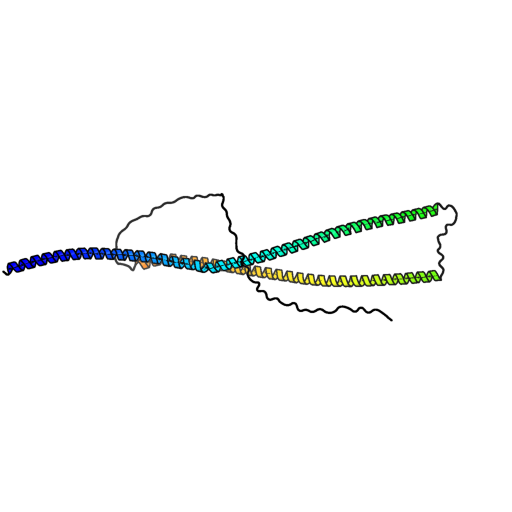THR A 1 318 ? -3.944 -21.966 -37.514 1.00 49.06 318 THR A N 1
ATOM 2478 C CA . THR A 1 318 ? -3.427 -22.062 -38.902 1.00 49.06 318 THR A CA 1
ATOM 2479 C C . THR A 1 318 ? -2.701 -20.758 -39.290 1.00 49.06 318 THR A C 1
ATOM 2481 O O . THR A 1 318 ? -3.332 -19.701 -39.275 1.00 49.06 318 THR A O 1
ATOM 2484 N N . PRO A 1 319 ? -1.411 -20.790 -39.663 1.00 54.97 319 PRO A N 1
ATOM 2485 C CA . PRO A 1 319 ? -0.844 -19.878 -40.646 1.00 54.97 319 PRO A CA 1
ATOM 2486 C C . PRO A 1 319 ? -0.918 -20.554 -42.023 1.00 54.97 319 PRO A C 1
ATOM 2488 O O . PRO A 1 319 ? -0.442 -21.678 -42.176 1.00 54.97 319 PRO A O 1
ATOM 2491 N N . GLU A 1 320 ? -1.498 -19.889 -43.019 1.00 53.19 320 GLU A N 1
ATOM 2492 C CA . GLU A 1 320 ? -1.337 -20.294 -44.416 1.00 53.19 320 GLU A CA 1
ATOM 2493 C C . GLU A 1 320 ? -0.456 -19.290 -45.156 1.00 53.19 320 GLU A C 1
ATOM 2495 O O . GLU A 1 320 ? -0.575 -18.074 -45.011 1.00 53.19 320 GLU A O 1
ATOM 2500 N N . SER A 1 321 ? 0.469 -19.867 -45.910 1.00 53.62 321 SER A N 1
ATOM 2501 C CA . SER A 1 321 ? 1.380 -19.254 -46.861 1.00 53.62 321 SER A CA 1
ATOM 2502 C C . SER A 1 321 ? 0.833 -19.492 -48.269 1.00 53.62 321 SER A C 1
ATOM 2504 O O . SER A 1 321 ? 0.251 -20.547 -48.507 1.00 53.62 321 SER A O 1
ATOM 2506 N N . SER A 1 322 ? 1.196 -18.589 -49.190 1.00 51.50 322 SER A N 1
ATOM 2507 C CA . SER A 1 322 ? 1.430 -18.821 -50.630 1.00 51.50 322 SER A CA 1
ATOM 2508 C C . SER A 1 322 ? 0.349 -18.412 -51.654 1.00 51.50 322 SER A C 1
ATOM 2510 O O . SER A 1 322 ? -0.736 -18.974 -51.699 1.00 51.50 322 SER A O 1
ATOM 2512 N N . VAL A 1 323 ? 0.812 -17.562 -52.592 1.00 50.31 323 VAL A N 1
ATOM 2513 C CA . VAL A 1 323 ? 0.506 -17.511 -54.045 1.00 50.31 323 VAL A CA 1
ATOM 2514 C C . VAL A 1 323 ? -0.728 -16.704 -54.485 1.00 50.31 323 VAL A C 1
ATOM 2516 O O . VAL A 1 323 ? -1.824 -17.237 -54.615 1.00 50.31 323 VAL A O 1
ATOM 2519 N N . LEU A 1 324 ? -0.527 -15.416 -54.797 1.00 46.12 324 LEU A N 1
ATOM 2520 C CA . LEU A 1 324 ? -0.344 -14.860 -56.157 1.00 46.12 324 LEU A CA 1
ATOM 2521 C C . LEU A 1 324 ? 0.078 -13.385 -56.070 1.00 46.12 324 LEU A C 1
ATOM 2523 O O . LEU A 1 324 ? -0.446 -12.678 -55.182 1.00 46.12 324 LEU A O 1
#

Foldseek 3Di:
DVVVVVVVVVVVVVVVVVVVVVVVVVVVVVVVVVVVVVVVVVVVVVVVVVVVVVVVVVVVVVVCVVVVVVVVVVVVVVVVVVVVVVVVVVVVVVVVVVVVVVVVVVVVVVVVVVVVVVVVVVVVVVVVVVVVVVVVVVVVPPPDDDPPPPPVPDDPVRVVVVVVVVVVVVVVVVVVVVVVVVVVVVVVVVVVVVVVVVVVVVVVVVVVVVVVVVVVVVVVVVVVVVVVVVVVVVVVVVVVVVVVVVVVVVVVVVVVVPDPDDDDDDDDDDDDDDDDDDDDDDDDDDDDDDDDDDDDDDDDDDDDDDDDDDDDDDDDDDDDDDDD

Radius of gyration: 58.01 Å; chains: 1; bounding box: 120×60×182 Å